Protein AF-A0A7V0S1V0-F1 (afdb_monomer_lite)

Sequence (209 aa):
MKLLEGKYYLFKVLKIVEIPEEGDFYLLKHKSGRRLLLPVSMYANYPIIPNSTIECRVDKVNCTGKVFLEPKHPHYSEGKFYDFIVKNTVKNDCDIENSITVTDVFNNEIRIEWPIAKKLPKVNTTVRLKVERVKKGIPVLVIETSKHANGIAENFLDEIFSFNVSKVLSKGKEQYFLLVENKHEQKAYLKAKHYKHYNIKLNSNILCK

Foldseek 3Di:
DDQDAQDKFKWAFADWDQDPPQGIWTWTAGPVRDTATDHCVLCVVPPDDHRDMFIWGQHDQDPVRHTYTDTDAPPADAFDKDKWAWADWDDDPQLPWTWTWTQDPVRDTDIDTDHSPDDIDDHRDIDIWGQNDDDSNRGDTDDDDDDDDVPPPPPCPPDKFKWFQADWDDDPPWIWTWTAGPPPRDTDIDTCVVCVVVVDDHRDIDIDD

Structure (mmCIF, N/CA/C/O backbone):
data_AF-A0A7V0S1V0-F1
#
_entry.id   AF-A0A7V0S1V0-F1
#
loop_
_atom_site.group_PDB
_atom_site.id
_atom_site.type_symbol
_atom_site.label_atom_id
_atom_site.label_alt_id
_atom_site.label_comp_id
_atom_site.label_asym_id
_atom_site.label_entity_id
_atom_site.label_seq_id
_atom_site.pdbx_PDB_ins_code
_atom_site.Cartn_x
_atom_site.Cartn_y
_atom_site.Cartn_z
_atom_site.occupancy
_atom_site.B_iso_or_equiv
_atom_site.auth_seq_id
_atom_site.auth_comp_id
_atom_site.auth_asym_id
_atom_site.auth_atom_id
_atom_site.pdbx_PDB_model_num
ATOM 1 N N . MET A 1 1 ? -6.708 -10.636 25.688 1.00 70.81 1 MET A N 1
ATOM 2 C CA . MET A 1 1 ? -6.794 -10.970 24.244 1.00 70.81 1 MET A CA 1
ATOM 3 C C . MET A 1 1 ? -5.542 -10.468 23.535 1.00 70.81 1 MET A C 1
ATOM 5 O O . MET A 1 1 ? -5.178 -9.315 23.750 1.00 70.81 1 MET A O 1
ATOM 9 N N . LYS A 1 2 ? -4.890 -11.305 22.720 1.00 86.38 2 LYS A N 1
ATOM 10 C CA . LYS A 1 2 ? -3.664 -10.960 21.983 1.00 86.38 2 LYS A CA 1
ATOM 11 C C . LYS A 1 2 ? -4.012 -10.648 20.522 1.00 86.38 2 LYS A C 1
ATOM 13 O O . LYS A 1 2 ? -4.695 -11.440 19.883 1.00 86.38 2 LYS A O 1
ATOM 18 N N . LEU A 1 3 ? -3.589 -9.484 20.032 1.00 91.31 3 LEU A N 1
ATOM 19 C CA . LEU A 1 3 ? -3.629 -9.146 18.607 1.00 91.31 3 LEU A CA 1
ATOM 20 C C . LEU A 1 3 ? -2.403 -9.790 17.951 1.00 91.31 3 LEU A C 1
ATOM 22 O O . LEU A 1 3 ? -1.296 -9.614 18.460 1.00 91.31 3 LEU A O 1
ATOM 26 N N . LEU A 1 4 ? -2.608 -10.576 16.895 1.00 93.00 4 LEU A N 1
ATOM 27 C CA . LEU A 1 4 ? -1.548 -11.330 16.220 1.00 93.00 4 LEU A CA 1
ATOM 28 C C . LEU A 1 4 ? -1.149 -10.639 14.918 1.00 93.00 4 LEU A C 1
ATOM 30 O O . LEU A 1 4 ? -2.029 -10.220 14.168 1.00 93.00 4 LEU A O 1
ATOM 34 N N . GLU A 1 5 ? 0.155 -10.556 14.650 1.00 94.31 5 GLU A N 1
ATOM 35 C CA . GLU A 1 5 ? 0.693 -10.025 13.392 1.00 94.31 5 GLU A CA 1
ATOM 36 C C . GLU A 1 5 ? 0.118 -10.757 12.172 1.00 94.31 5 GLU A C 1
ATOM 38 O O . GLU A 1 5 ? -0.188 -11.951 12.217 1.00 94.31 5 GLU A O 1
ATOM 43 N N . GLY A 1 6 ? -0.096 -10.011 11.090 1.00 92.00 6 GLY A N 1
ATOM 44 C CA . GLY A 1 6 ? -0.671 -10.503 9.840 1.00 92.00 6 GLY A CA 1
ATOM 45 C C . GLY A 1 6 ? -2.183 -10.757 9.874 1.00 92.00 6 GLY A C 1
ATOM 46 O O . GLY A 1 6 ? -2.779 -10.993 8.824 1.00 92.00 6 GLY A O 1
ATOM 47 N N . LYS A 1 7 ? -2.843 -10.699 11.040 1.00 95.38 7 LYS A N 1
ATOM 48 C CA . LYS A 1 7 ? -4.295 -10.910 11.156 1.00 95.38 7 LYS A CA 1
ATOM 49 C C . LYS A 1 7 ? -5.074 -9.599 11.068 1.00 95.38 7 LYS A C 1
ATOM 51 O O . LYS A 1 7 ? -4.621 -8.557 11.544 1.00 95.38 7 LYS A O 1
ATOM 56 N N . TYR A 1 8 ? -6.268 -9.685 10.486 1.00 96.44 8 TYR A N 1
ATOM 57 C CA . TYR A 1 8 ? -7.217 -8.581 10.376 1.00 96.44 8 TYR A CA 1
ATOM 58 C C . TYR A 1 8 ? -8.216 -8.582 11.532 1.00 96.44 8 TYR A C 1
ATOM 60 O O . TYR A 1 8 ? -8.690 -9.634 11.964 1.00 96.44 8 TYR A O 1
ATOM 68 N N . TYR A 1 9 ? -8.539 -7.386 12.021 1.00 97.56 9 TYR A N 1
ATOM 69 C CA . TYR A 1 9 ? -9.525 -7.162 13.072 1.00 97.56 9 TYR A CA 1
ATOM 70 C C . TYR A 1 9 ? -10.351 -5.910 12.770 1.00 97.56 9 TYR A C 1
ATOM 72 O O . TYR A 1 9 ? -9.876 -4.972 12.128 1.00 97.56 9 TYR A O 1
ATOM 80 N N . LEU A 1 10 ? -11.581 -5.884 13.282 1.00 97.94 10 LEU A N 1
ATOM 81 C CA . LEU A 1 10 ? -12.466 -4.726 13.193 1.00 97.94 10 LEU A CA 1
ATOM 82 C C . LEU A 1 10 ? -12.212 -3.750 14.346 1.00 97.94 10 LEU A C 1
ATOM 84 O O . LEU A 1 10 ? -12.130 -4.147 15.515 1.00 97.94 10 LEU A O 1
ATOM 88 N N . PHE A 1 11 ? -12.158 -2.463 14.014 1.00 98.25 11 PHE A N 1
ATOM 89 C CA . PHE A 1 11 ? -11.999 -1.370 14.963 1.00 98.25 11 PHE A CA 1
ATOM 90 C C . PHE A 1 11 ? -13.045 -0.289 14.722 1.00 98.25 11 PHE A C 1
ATOM 92 O O . PHE A 1 11 ? -13.233 0.159 13.594 1.00 98.25 11 PHE A O 1
ATOM 99 N N . LYS A 1 12 ? -13.686 0.180 15.796 1.00 98.50 12 LYS A N 1
ATOM 100 C CA . LYS A 1 12 ? -14.533 1.373 15.747 1.00 98.50 12 LYS A CA 1
ATOM 101 C C . LYS A 1 12 ? -13.652 2.616 15.799 1.00 98.50 12 LYS A C 1
ATOM 103 O O . LYS A 1 12 ? -12.858 2.757 16.731 1.00 98.50 12 LYS A O 1
ATOM 108 N N . VAL A 1 13 ? -13.818 3.521 14.844 1.00 98.50 13 VAL A N 1
ATOM 109 C CA . VAL A 1 13 ? -13.189 4.844 14.859 1.00 98.50 13 VAL A CA 1
ATOM 110 C C . VAL A 1 13 ? -13.976 5.712 15.834 1.00 98.50 13 VAL A C 1
ATOM 112 O O . VAL A 1 13 ? -15.162 5.951 15.634 1.00 98.50 13 VAL A O 1
ATOM 115 N N . LEU A 1 14 ? -13.360 6.146 16.931 1.00 98.25 14 LEU A N 1
ATOM 116 C CA . LEU A 1 14 ? -14.057 6.945 17.941 1.00 98.25 14 LEU A CA 1
ATOM 117 C C . LEU A 1 14 ? -14.043 8.430 17.585 1.00 98.25 14 LEU A C 1
ATOM 119 O O . LEU A 1 14 ? -15.087 9.069 17.558 1.00 98.25 14 LEU A O 1
ATOM 123 N N . LYS A 1 15 ? -12.849 8.968 17.350 1.00 98.00 15 LYS A N 1
ATOM 124 C CA . LYS A 1 15 ? -12.597 10.380 17.052 1.00 98.00 15 LYS A CA 1
ATOM 125 C C . LYS A 1 15 ? -11.188 10.550 16.491 1.00 98.00 15 LYS A C 1
ATOM 127 O O . LYS A 1 15 ? -10.400 9.604 16.535 1.00 98.00 15 LYS A O 1
ATOM 132 N N . ILE A 1 16 ? -10.884 11.752 16.021 1.00 98.00 16 ILE A N 1
ATOM 133 C CA . ILE A 1 16 ? -9.517 12.192 15.741 1.00 98.00 16 ILE A CA 1
ATOM 134 C C . ILE A 1 16 ? -8.977 12.869 17.007 1.00 98.00 16 ILE A C 1
ATOM 136 O O . ILE A 1 16 ? -9.734 13.507 17.745 1.00 98.00 16 ILE A O 1
ATOM 140 N N . VAL A 1 17 ? -7.704 12.648 17.309 1.00 97.69 17 VAL A N 1
ATOM 141 C CA . VAL A 1 17 ? -6.971 13.303 18.393 1.00 97.69 17 VAL A CA 1
ATOM 142 C C . VAL A 1 17 ? -5.673 13.863 17.834 1.00 97.69 17 VAL A C 1
ATOM 144 O O . VAL A 1 17 ? -4.985 13.170 17.089 1.00 97.69 17 VAL A O 1
ATOM 147 N N . GLU A 1 18 ? -5.348 15.089 18.210 1.00 97.50 18 GLU A N 1
ATOM 148 C CA . GLU A 1 18 ? -4.060 15.706 17.912 1.00 97.50 18 GLU A CA 1
ATOM 149 C C . GLU A 1 18 ? -3.075 15.349 19.030 1.00 97.50 18 GLU A C 1
ATOM 151 O O . GLU A 1 18 ? -3.409 15.425 20.218 1.00 97.50 18 GLU A O 1
ATOM 156 N N . ILE A 1 19 ? -1.876 14.916 18.655 1.00 94.69 19 ILE A N 1
ATOM 157 C CA . ILE A 1 19 ? -0.767 14.684 19.576 1.00 94.69 19 ILE A CA 1
ATOM 158 C C . ILE A 1 19 ? 0.297 15.740 19.270 1.00 94.69 19 ILE A C 1
ATOM 160 O O . ILE A 1 19 ? 0.744 15.809 18.120 1.00 94.69 19 ILE A O 1
ATOM 164 N N . PRO A 1 20 ? 0.723 16.546 20.264 1.00 95.06 20 PRO A N 1
ATOM 165 C CA . PRO A 1 20 ? 1.779 17.533 20.066 1.00 95.06 20 PRO A CA 1
ATOM 166 C C . PRO A 1 20 ? 3.007 16.898 19.410 1.00 95.06 20 PRO A C 1
ATOM 168 O O . PRO A 1 20 ? 3.406 15.802 19.793 1.00 95.06 20 PRO A O 1
ATOM 171 N N . GLU A 1 21 ? 3.576 17.572 18.412 1.00 92.81 21 GLU A N 1
ATOM 172 C CA . GLU A 1 21 ? 4.754 17.137 17.635 1.00 92.81 21 GLU A CA 1
ATOM 173 C C . GLU A 1 21 ? 4.571 15.886 16.746 1.00 92.81 21 GLU A C 1
ATOM 175 O O . GLU A 1 21 ? 5.342 15.701 15.806 1.00 92.81 21 GLU A O 1
ATOM 180 N N . GLU A 1 22 ? 3.545 15.055 16.965 1.00 93.00 22 GLU A N 1
ATOM 181 C CA . GLU A 1 22 ? 3.276 13.852 16.156 1.00 93.00 22 GLU A CA 1
ATOM 182 C C . GLU A 1 22 ? 2.140 14.037 15.126 1.00 93.00 22 GLU A C 1
ATOM 184 O O . GLU A 1 22 ? 2.082 13.299 14.137 1.00 93.00 22 GLU A O 1
ATOM 189 N N . GLY A 1 23 ? 1.257 15.021 15.327 1.00 95.50 23 GLY A N 1
ATOM 190 C CA . GLY A 1 23 ? 0.132 15.341 14.442 1.00 95.50 23 GLY A CA 1
ATOM 191 C C . GLY A 1 23 ? -1.157 14.581 14.775 1.00 95.50 23 GLY A C 1
ATOM 192 O O . GLY A 1 23 ? -1.375 14.156 15.911 1.00 95.50 23 GLY A O 1
ATOM 193 N N . ASP A 1 24 ? -2.031 14.419 13.779 1.00 97.56 24 ASP A N 1
ATOM 194 C CA . ASP A 1 24 ? -3.366 13.844 13.966 1.00 97.56 24 ASP A CA 1
ATOM 195 C C . ASP A 1 24 ? -3.393 12.312 13.910 1.00 97.56 24 ASP A C 1
ATOM 197 O O . ASP A 1 24 ? -2.806 11.670 13.032 1.00 97.56 24 ASP A O 1
ATOM 201 N N . PHE A 1 25 ? -4.183 11.715 14.805 1.00 98.06 25 PHE A N 1
ATOM 202 C CA . PHE A 1 25 ? -4.415 10.277 14.884 1.00 98.06 25 PHE A CA 1
ATOM 203 C C . PHE A 1 25 ? -5.900 9.942 14.996 1.00 98.06 25 PHE A C 1
ATOM 205 O O . PHE A 1 25 ? -6.643 10.532 15.777 1.00 98.06 25 PHE A O 1
ATOM 212 N N . TYR A 1 26 ? -6.326 8.885 14.312 1.00 98.19 26 TYR A N 1
ATOM 213 C CA . TYR A 1 26 ? -7.589 8.226 14.613 1.00 98.19 26 TYR A CA 1
ATOM 214 C C . TYR A 1 26 ? -7.457 7.419 15.908 1.00 98.19 26 TYR A C 1
ATOM 216 O O . TYR A 1 26 ? -6.614 6.523 16.019 1.00 98.19 26 TYR A O 1
ATOM 224 N N . LEU A 1 27 ? -8.335 7.683 16.877 1.00 98.00 27 LEU A N 1
ATOM 225 C CA . LEU A 1 27 ? -8.488 6.857 18.069 1.00 98.00 27 LEU A CA 1
ATOM 226 C C . LEU A 1 27 ? -9.413 5.677 17.761 1.00 98.00 27 LEU A C 1
ATOM 228 O O . LEU A 1 27 ? -10.629 5.829 17.634 1.00 98.00 27 LEU A O 1
ATOM 232 N N . LEU A 1 28 ? -8.833 4.487 17.685 1.00 98.25 28 LEU A N 1
ATOM 233 C CA . LEU A 1 28 ? -9.514 3.242 17.354 1.00 98.25 28 LEU A CA 1
ATOM 234 C C . LEU A 1 28 ? -9.858 2.447 18.615 1.00 98.25 28 LEU A C 1
ATOM 236 O O . LEU A 1 28 ? -9.066 2.388 19.556 1.00 98.25 28 LEU A O 1
ATOM 240 N N . LYS A 1 29 ? -11.015 1.777 18.630 1.00 97.88 29 LYS A N 1
ATOM 241 C CA . LYS A 1 29 ? -11.439 0.867 19.705 1.00 97.88 29 LYS A CA 1
ATOM 242 C C . LYS A 1 29 ? -11.752 -0.519 19.157 1.00 97.88 29 LYS A C 1
ATOM 244 O O . LYS A 1 29 ? -12.637 -0.686 18.324 1.00 97.88 29 LYS A O 1
ATOM 249 N N . HIS A 1 30 ? -11.059 -1.522 19.679 1.00 96.88 30 HIS A N 1
ATOM 250 C CA . HIS A 1 30 ? -11.354 -2.928 19.419 1.00 96.88 30 HIS A CA 1
ATOM 251 C C . HIS A 1 30 ? -12.541 -3.414 20.275 1.00 96.88 30 HIS A C 1
ATOM 253 O O . HIS A 1 30 ? -12.780 -2.876 21.361 1.00 96.88 30 HIS A O 1
ATOM 259 N N . LYS A 1 31 ? -13.234 -4.492 19.868 1.00 95.69 31 LYS A N 1
ATOM 260 C CA . LYS A 1 31 ? -14.351 -5.088 20.642 1.00 95.69 31 LYS A CA 1
ATOM 261 C C . LYS A 1 31 ? -13.985 -5.474 22.082 1.00 95.69 31 LYS A C 1
ATOM 263 O O . LYS A 1 31 ? -14.834 -5.457 22.958 1.00 95.69 31 LYS A O 1
ATOM 268 N N . SER A 1 32 ? -12.709 -5.760 22.346 1.00 94.19 32 SER A N 1
ATOM 269 C CA . SER A 1 32 ? -12.198 -6.067 23.691 1.00 94.19 32 SER A CA 1
ATOM 270 C C . SER A 1 32 ? -12.019 -4.836 24.591 1.00 94.19 32 SER A C 1
ATOM 272 O O . SER A 1 32 ? -11.460 -4.959 25.673 1.00 94.19 32 SER A O 1
ATOM 274 N N . GLY A 1 33 ? -12.358 -3.634 24.118 1.00 94.19 33 GLY A N 1
ATOM 275 C CA . GLY A 1 33 ? -12.158 -2.374 24.839 1.00 94.19 33 GLY A CA 1
ATOM 276 C C . GLY A 1 33 ? -10.782 -1.726 24.649 1.00 94.19 33 GLY A C 1
ATOM 277 O O . GLY A 1 33 ? -10.636 -0.542 24.954 1.00 94.19 33 GLY A O 1
ATOM 278 N N . ARG A 1 34 ? -9.796 -2.449 24.093 1.00 93.75 34 ARG A N 1
ATOM 279 C CA . ARG A 1 34 ? -8.444 -1.925 23.824 1.00 93.75 34 ARG A CA 1
ATOM 280 C C . ARG A 1 34 ? -8.508 -0.757 22.838 1.00 93.75 34 ARG A C 1
ATOM 282 O O . ARG A 1 34 ? -9.174 -0.863 21.806 1.00 93.75 34 ARG A O 1
ATOM 289 N N . ARG A 1 35 ? -7.791 0.324 23.154 1.00 95.81 35 ARG A N 1
ATOM 290 C CA . ARG A 1 35 ? -7.668 1.520 22.313 1.00 95.81 35 ARG A CA 1
ATOM 291 C C . ARG A 1 35 ? -6.298 1.585 21.653 1.00 95.81 35 ARG A C 1
ATOM 293 O O . ARG A 1 35 ? -5.307 1.216 22.281 1.00 95.81 35 ARG A O 1
ATOM 300 N N . LEU A 1 36 ? -6.268 2.015 20.399 1.00 96.44 36 LEU A N 1
ATOM 301 C CA . LEU A 1 36 ? -5.078 2.108 19.553 1.00 96.44 36 LEU A CA 1
ATOM 302 C C . LEU A 1 36 ? -5.130 3.407 18.748 1.00 96.44 36 LEU A C 1
ATOM 304 O O . LEU A 1 36 ? -6.208 3.962 18.545 1.00 96.44 36 LEU A O 1
ATOM 308 N N . LEU A 1 37 ? -3.971 3.868 18.295 1.00 96.00 37 LEU A N 1
ATOM 309 C CA . LEU A 1 37 ? -3.837 5.061 17.467 1.00 96.00 37 LEU A CA 1
ATOM 310 C C . LEU A 1 37 ? -3.426 4.665 16.052 1.00 96.00 37 LEU A C 1
ATOM 312 O O . LEU A 1 37 ? -2.636 3.736 15.870 1.00 96.00 37 LEU A O 1
ATOM 316 N N . LEU A 1 38 ? -3.957 5.384 15.070 1.00 97.12 38 LEU A N 1
ATOM 317 C CA . LEU A 1 38 ? -3.625 5.235 13.658 1.00 97.12 38 LEU A CA 1
ATOM 318 C C . LEU A 1 38 ? -3.337 6.629 13.074 1.00 97.12 38 LEU A C 1
ATOM 320 O O . LEU A 1 38 ? -4.228 7.472 13.142 1.00 97.12 38 LEU A O 1
ATOM 324 N N . PRO A 1 39 ? -2.136 6.898 12.536 1.00 96.44 39 PRO A N 1
ATOM 325 C CA . PRO A 1 39 ? -1.770 8.232 12.054 1.00 96.44 39 PRO A CA 1
ATOM 326 C C . PRO A 1 39 ? -2.630 8.643 10.856 1.00 96.44 39 PRO A C 1
ATOM 328 O O . PRO A 1 39 ? -2.724 7.891 9.891 1.00 96.44 39 PRO A O 1
ATOM 331 N N . VAL A 1 40 ? -3.227 9.836 10.891 1.00 96.81 40 VAL A N 1
ATOM 332 C CA . VAL A 1 40 ? -4.089 10.345 9.807 1.00 96.81 40 VAL A CA 1
ATOM 333 C C . VAL A 1 40 ? -3.280 10.608 8.539 1.00 96.81 40 VAL A C 1
ATOM 335 O O . VAL A 1 40 ? -3.722 10.267 7.446 1.00 96.81 40 VAL A O 1
ATOM 338 N N . SER A 1 41 ? -2.063 11.137 8.678 1.00 94.69 41 SER A N 1
ATOM 339 C CA . SER A 1 41 ? -1.209 11.552 7.555 1.00 94.69 41 SER A CA 1
ATOM 340 C C . SER A 1 41 ? -0.938 10.451 6.523 1.00 94.69 41 SER A C 1
ATOM 342 O O . SER A 1 41 ? -0.830 10.742 5.336 1.00 94.69 41 SER A O 1
ATOM 344 N N . MET A 1 42 ? -0.870 9.183 6.943 1.00 93.81 42 MET A N 1
ATOM 345 C CA . MET A 1 42 ? -0.626 8.043 6.044 1.00 93.81 42 MET A CA 1
ATOM 346 C C . MET A 1 42 ? -1.883 7.573 5.302 1.00 93.81 42 MET A C 1
ATOM 348 O O . MET A 1 42 ? -1.779 6.866 4.305 1.00 93.81 42 MET A O 1
ATOM 352 N N . TYR A 1 43 ? -3.068 7.940 5.791 1.00 96.25 43 TYR A N 1
ATOM 353 C CA . TYR A 1 43 ? -4.351 7.423 5.312 1.00 96.25 43 TYR A CA 1
ATOM 354 C C . TYR A 1 43 ? -5.343 8.546 5.004 1.00 96.25 43 TYR A C 1
ATOM 356 O O . TYR A 1 43 ? -6.546 8.308 4.980 1.00 96.25 43 TYR A O 1
ATOM 364 N N . ALA A 1 44 ? -4.854 9.762 4.748 1.00 92.88 44 ALA A N 1
ATOM 365 C CA . ALA A 1 44 ? -5.688 10.933 4.481 1.00 92.88 44 ALA A CA 1
ATOM 366 C C . ALA A 1 44 ? -6.628 10.731 3.276 1.00 92.88 44 ALA A C 1
ATOM 368 O O . ALA A 1 44 ? -7.737 11.253 3.260 1.00 92.88 44 ALA A O 1
ATOM 369 N N . ASN A 1 45 ? -6.205 9.921 2.299 1.00 94.75 45 ASN A N 1
ATOM 370 C CA . ASN A 1 45 ? -6.999 9.581 1.114 1.00 94.75 45 ASN A CA 1
ATOM 371 C C . ASN A 1 45 ? -7.974 8.410 1.340 1.00 94.75 45 ASN A C 1
ATOM 373 O O . ASN A 1 45 ? -8.716 8.038 0.433 1.00 94.75 45 ASN A O 1
ATOM 377 N N . TYR A 1 46 ? -7.974 7.788 2.523 1.00 96.88 46 TYR A N 1
ATOM 378 C CA . TYR A 1 46 ? -8.912 6.717 2.841 1.00 96.88 46 TYR A CA 1
ATOM 379 C C . TYR A 1 46 ? -10.220 7.313 3.382 1.00 96.88 46 TYR A C 1
ATOM 381 O O . TYR A 1 46 ? -10.193 8.299 4.118 1.00 96.88 46 TYR A O 1
ATOM 389 N N . PRO A 1 47 ? -11.377 6.676 3.125 1.00 95.88 47 PRO A N 1
ATOM 390 C CA . PRO A 1 47 ? -12.669 7.133 3.636 1.00 95.88 47 PRO A CA 1
ATOM 391 C C . PRO A 1 47 ? -12.868 6.765 5.125 1.00 95.88 47 PRO A C 1
ATOM 393 O O . PRO A 1 47 ? -13.843 6.111 5.493 1.00 95.88 47 PRO A O 1
ATOM 396 N N . ILE A 1 48 ? -11.927 7.140 5.999 1.00 97.06 48 ILE A N 1
ATOM 397 C CA . ILE A 1 48 ? -11.974 6.857 7.441 1.00 97.06 48 ILE A CA 1
ATOM 398 C C . ILE A 1 48 ? -12.656 8.021 8.160 1.00 97.06 48 ILE A C 1
ATOM 400 O O . ILE A 1 48 ? -12.081 9.096 8.322 1.00 97.06 48 ILE A O 1
ATOM 404 N N . ILE A 1 49 ? -13.875 7.781 8.644 1.00 96.25 49 ILE A N 1
ATOM 405 C CA . ILE A 1 49 ? -14.680 8.778 9.363 1.00 96.25 49 ILE A CA 1
ATOM 406 C C . ILE A 1 49 ? -14.932 8.358 10.821 1.00 96.25 49 ILE A C 1
ATOM 408 O O . ILE A 1 49 ? -15.078 7.160 11.096 1.00 96.25 49 ILE A O 1
ATOM 412 N N . PRO A 1 50 ? -15.022 9.297 11.781 1.00 97.00 50 PRO A N 1
ATOM 413 C CA . PRO A 1 50 ? -15.471 8.992 13.137 1.00 97.00 50 PRO A CA 1
ATOM 414 C C . PRO A 1 50 ? -16.820 8.263 13.156 1.00 97.00 50 PRO A C 1
ATOM 416 O O . PRO A 1 50 ? -17.663 8.455 12.286 1.00 97.00 50 PRO A O 1
ATOM 419 N N . ASN A 1 51 ? -17.020 7.415 14.162 1.00 95.81 51 ASN A N 1
ATOM 420 C CA . ASN A 1 51 ? -18.163 6.513 14.334 1.00 95.81 51 ASN A CA 1
ATOM 421 C C . ASN A 1 51 ? -18.305 5.376 13.309 1.00 95.81 51 ASN A C 1
ATOM 423 O O . ASN A 1 51 ? -19.174 4.523 13.499 1.00 95.81 51 ASN A O 1
ATOM 427 N N . SER A 1 52 ? -17.436 5.287 12.300 1.00 97.06 52 SER A N 1
ATOM 428 C CA . SER A 1 52 ? -17.380 4.125 11.407 1.00 97.06 52 SER A CA 1
ATOM 429 C C . SER A 1 52 ? -16.645 2.936 12.037 1.00 97.06 52 SER A C 1
ATOM 431 O O . SER A 1 52 ? -16.028 3.032 13.104 1.00 97.06 52 SER A O 1
ATOM 433 N N . THR A 1 53 ? -16.720 1.788 11.364 1.00 97.94 53 THR A N 1
ATOM 434 C CA . THR A 1 53 ? -15.894 0.613 11.658 1.00 97.94 53 THR A CA 1
ATOM 435 C C . THR A 1 53 ? -14.981 0.355 10.472 1.00 97.94 53 THR A C 1
ATOM 437 O O . THR A 1 53 ? -15.452 0.304 9.340 1.00 97.94 53 THR A O 1
ATOM 440 N N . ILE A 1 54 ? -13.693 0.164 10.742 1.00 98.19 54 ILE A N 1
ATOM 441 C CA . ILE A 1 54 ? -12.681 -0.153 9.735 1.00 98.19 54 ILE A CA 1
ATOM 442 C C . ILE A 1 54 ? -12.028 -1.501 10.040 1.00 98.19 54 ILE A C 1
ATOM 444 O O . ILE A 1 54 ? -11.923 -1.916 11.198 1.00 98.19 54 ILE A O 1
ATOM 448 N N . GLU A 1 55 ? -11.593 -2.190 8.991 1.00 98.00 55 GLU A N 1
ATOM 449 C CA . GLU A 1 55 ? -10.832 -3.434 9.077 1.00 98.00 55 GLU A CA 1
ATOM 450 C C . GLU A 1 55 ? -9.336 -3.115 8.952 1.00 98.00 55 GLU A C 1
ATOM 452 O O . GLU A 1 55 ? -8.903 -2.541 7.952 1.00 98.00 55 GLU A O 1
ATOM 457 N N . CYS A 1 56 ? -8.544 -3.487 9.961 1.00 97.81 56 CYS A N 1
ATOM 458 C CA . CYS A 1 56 ? -7.099 -3.251 9.978 1.00 97.81 56 CYS A CA 1
ATOM 459 C C . CYS A 1 56 ? -6.326 -4.547 10.204 1.00 97.81 56 CYS A C 1
ATOM 461 O O . CYS A 1 56 ? -6.682 -5.345 11.077 1.00 97.81 56 CYS A O 1
ATOM 463 N N . ARG A 1 57 ? -5.227 -4.713 9.466 1.00 97.00 57 ARG A N 1
ATOM 464 C CA . ARG A 1 57 ? -4.202 -5.721 9.728 1.00 97.00 57 ARG A CA 1
ATOM 465 C C . ARG A 1 57 ? -3.316 -5.256 10.872 1.00 97.00 57 ARG A C 1
ATOM 467 O O . ARG A 1 57 ? -2.930 -4.090 10.929 1.00 97.00 57 ARG A O 1
ATOM 474 N N . VAL A 1 58 ? -2.939 -6.175 11.751 1.00 95.94 58 VAL A N 1
ATOM 475 C CA . VAL A 1 58 ? -1.804 -5.963 12.654 1.00 95.94 58 VAL A CA 1
ATOM 476 C C . VAL A 1 58 ? -0.527 -6.111 11.838 1.00 95.94 58 VAL A C 1
ATOM 478 O O . VAL A 1 58 ? -0.149 -7.223 11.481 1.00 95.94 58 VAL A O 1
ATOM 481 N N . ASP A 1 59 ? 0.107 -4.993 11.507 1.00 91.69 59 ASP A N 1
ATOM 482 C CA . ASP A 1 59 ? 1.312 -4.982 10.677 1.00 91.69 59 ASP A CA 1
ATOM 483 C C . ASP A 1 59 ? 2.545 -5.408 11.479 1.00 91.69 59 ASP A C 1
ATOM 485 O O . ASP A 1 59 ? 3.335 -6.231 11.028 1.00 91.69 59 ASP A O 1
ATOM 489 N N . LYS A 1 60 ? 2.678 -4.884 12.703 1.00 93.25 60 LYS A N 1
ATOM 490 C CA . LYS A 1 60 ? 3.803 -5.180 13.593 1.00 93.25 60 LYS A CA 1
ATOM 491 C C . LYS A 1 60 ? 3.409 -5.045 15.059 1.00 93.25 60 LYS A C 1
ATOM 493 O O . LYS A 1 60 ? 2.644 -4.156 15.428 1.00 93.25 60 LYS A O 1
ATOM 498 N N . VAL A 1 61 ? 3.993 -5.870 15.913 1.00 90.12 61 VAL A N 1
ATOM 499 C CA . VAL A 1 61 ? 3.988 -5.770 17.370 1.00 90.12 61 VAL A CA 1
ATOM 500 C C . VAL A 1 61 ? 5.443 -5.688 17.814 1.00 90.12 61 VAL A C 1
ATOM 502 O O . VAL A 1 61 ? 6.219 -6.620 17.635 1.00 90.12 61 VAL A O 1
ATOM 505 N N . ASN A 1 62 ? 5.860 -4.547 18.356 1.00 88.06 62 ASN A N 1
ATOM 506 C CA . ASN A 1 62 ? 7.240 -4.413 18.823 1.00 88.06 62 ASN A CA 1
ATOM 507 C C . ASN A 1 62 ? 7.452 -5.106 20.188 1.00 88.06 62 ASN A C 1
ATOM 509 O O . ASN A 1 62 ? 6.510 -5.572 20.833 1.00 88.06 62 ASN A O 1
ATOM 513 N N . CYS A 1 63 ? 8.700 -5.118 20.661 1.00 81.50 63 CYS A N 1
ATOM 514 C CA . CYS A 1 63 ? 9.082 -5.701 21.951 1.00 81.50 63 CYS A CA 1
ATOM 515 C C . CYS A 1 63 ? 8.394 -5.053 23.166 1.00 81.50 63 CYS A C 1
ATOM 517 O O . CYS A 1 63 ? 8.232 -5.713 24.186 1.00 81.50 63 CYS A O 1
ATOM 519 N N . THR A 1 64 ? 7.938 -3.798 23.060 1.00 84.50 64 THR A N 1
ATOM 520 C CA . THR A 1 64 ? 7.185 -3.108 24.124 1.00 84.50 64 THR A CA 1
ATOM 521 C C . THR A 1 64 ? 5.675 -3.363 24.054 1.00 84.50 64 THR A C 1
ATOM 523 O O . THR A 1 64 ? 4.911 -2.815 24.846 1.00 84.50 64 THR A O 1
ATOM 526 N N . GLY A 1 65 ? 5.212 -4.182 23.104 1.00 84.31 65 GLY A N 1
ATOM 527 C CA . GLY A 1 65 ? 3.796 -4.489 22.903 1.00 84.31 65 GLY A CA 1
ATOM 528 C C . GLY A 1 65 ? 2.998 -3.384 22.198 1.00 84.31 65 GLY A C 1
ATOM 529 O O . GLY A 1 65 ? 1.763 -3.475 22.135 1.00 84.31 65 GLY A O 1
ATOM 530 N N . LYS A 1 66 ? 3.672 -2.358 21.653 1.00 88.75 66 LYS A N 1
ATOM 531 C CA . LYS A 1 66 ? 3.073 -1.364 20.752 1.00 88.75 66 LYS A CA 1
ATOM 532 C C . LYS A 1 66 ? 2.688 -2.061 19.452 1.00 88.75 66 LYS A C 1
ATOM 534 O O . LYS A 1 66 ? 3.503 -2.732 18.820 1.00 88.75 66 LYS A O 1
ATOM 539 N N . VAL A 1 67 ? 1.425 -1.892 19.081 1.00 92.81 67 VAL A N 1
ATOM 540 C CA . VAL A 1 67 ? 0.809 -2.518 17.910 1.00 92.81 67 VAL A CA 1
ATOM 541 C C . VAL A 1 67 ? 0.685 -1.465 16.819 1.00 92.81 67 VAL A C 1
ATOM 543 O O . VAL A 1 67 ? 0.107 -0.405 17.049 1.00 92.81 67 VAL A O 1
ATOM 546 N N . PHE A 1 68 ? 1.214 -1.777 15.646 1.00 93.81 68 PHE A N 1
ATOM 547 C CA . PHE A 1 68 ? 1.104 -0.985 14.432 1.00 93.81 68 PHE A CA 1
ATOM 548 C C . PHE A 1 68 ? 0.034 -1.605 13.541 1.00 93.81 68 PHE A C 1
ATOM 550 O O . PHE A 1 68 ? -0.033 -2.828 13.392 1.00 93.81 68 PHE A O 1
ATOM 557 N N . LEU A 1 69 ? -0.824 -0.754 12.988 1.00 96.75 69 LEU A N 1
ATOM 558 C CA . LEU A 1 69 ? -1.979 -1.162 12.201 1.00 96.75 69 LEU A CA 1
ATOM 559 C C . LEU A 1 69 ? -1.859 -0.627 10.774 1.00 96.75 69 LEU A C 1
ATOM 561 O O . LEU A 1 69 ? -1.466 0.521 10.576 1.00 96.75 69 LEU A O 1
ATOM 565 N N . GLU A 1 70 ? -2.268 -1.453 9.818 1.00 96.50 70 GLU A N 1
ATOM 566 C CA . GLU A 1 70 ? -2.440 -1.096 8.409 1.00 96.50 70 GLU A CA 1
ATOM 567 C C . GLU A 1 70 ? -3.924 -1.306 8.055 1.00 96.50 70 GLU A C 1
ATOM 569 O O . GLU A 1 70 ? -4.399 -2.448 8.069 1.00 96.50 70 GLU A O 1
ATOM 574 N N . PRO A 1 71 ? -4.705 -0.245 7.797 1.00 97.56 71 PRO A N 1
ATOM 575 C CA . PRO A 1 71 ? -6.081 -0.373 7.343 1.00 97.56 71 PRO A CA 1
ATOM 576 C C . PRO A 1 71 ? -6.124 -1.062 5.984 1.00 97.56 71 PRO A C 1
ATOM 578 O O . PRO A 1 71 ? -5.251 -0.874 5.135 1.00 97.56 71 PRO A O 1
ATOM 581 N N . LYS A 1 72 ? -7.175 -1.842 5.748 1.00 97.31 72 LYS A N 1
ATOM 582 C CA . LYS A 1 72 ? -7.413 -2.431 4.435 1.00 97.31 72 LYS A CA 1
ATOM 583 C C . LYS A 1 72 ? -7.509 -1.333 3.378 1.00 97.31 72 LYS A C 1
ATOM 585 O O . LYS A 1 72 ? -8.273 -0.383 3.539 1.00 97.31 72 LYS A O 1
ATOM 590 N N . HIS A 1 73 ? -6.739 -1.474 2.302 1.00 97.69 73 HIS A N 1
ATOM 591 C CA . HIS A 1 73 ? -6.745 -0.491 1.228 1.00 97.69 73 HIS A CA 1
ATOM 592 C C . HIS A 1 73 ? -8.109 -0.498 0.511 1.00 97.69 73 HIS A C 1
ATOM 594 O O . HIS A 1 73 ? -8.589 -1.573 0.143 1.00 97.69 73 HIS A O 1
ATOM 600 N N . PRO A 1 74 ? -8.742 0.668 0.281 1.00 97.06 74 PRO A N 1
ATOM 601 C CA . PRO A 1 74 ? -10.093 0.741 -0.286 1.00 97.06 74 PRO A CA 1
ATOM 602 C C . PRO A 1 74 ? -10.178 0.228 -1.732 1.00 97.06 74 PRO A C 1
ATOM 604 O O . PRO A 1 74 ? -11.196 -0.334 -2.123 1.00 97.06 74 PRO A O 1
ATOM 607 N N . HIS A 1 75 ? -9.103 0.377 -2.514 1.00 97.62 75 HIS A N 1
ATOM 608 C CA . HIS A 1 75 ? -9.069 -0.019 -3.932 1.00 97.62 75 HIS A CA 1
ATOM 609 C C . HIS A 1 75 ? -8.200 -1.244 -4.259 1.00 97.62 75 HIS A C 1
ATOM 611 O O . HIS A 1 75 ? -8.369 -1.849 -5.316 1.00 97.62 75 HIS A O 1
ATOM 617 N N . TYR A 1 76 ? -7.288 -1.642 -3.368 1.00 97.12 76 TYR A N 1
ATOM 618 C CA . TYR A 1 76 ? -6.275 -2.654 -3.661 1.00 97.12 76 TYR A CA 1
ATOM 619 C C . TYR A 1 76 ? -6.377 -3.808 -2.675 1.00 97.12 76 TYR A C 1
ATOM 621 O O . TYR A 1 76 ? -6.529 -3.620 -1.473 1.00 97.12 76 TYR A O 1
ATOM 629 N N . SER A 1 77 ? -6.296 -5.026 -3.195 1.00 95.75 77 SER A N 1
ATOM 630 C CA . SER A 1 77 ? -6.185 -6.242 -2.397 1.00 95.75 77 SER A CA 1
ATOM 631 C C . SER A 1 77 ? -4.829 -6.882 -2.641 1.00 95.75 77 SER A C 1
ATOM 633 O O . SER A 1 77 ? -4.409 -7.027 -3.790 1.00 95.75 77 SER A O 1
ATOM 635 N N . GLU A 1 78 ? -4.178 -7.306 -1.564 1.00 93.31 78 GLU A N 1
ATOM 636 C CA . GLU A 1 78 ? -2.923 -8.050 -1.639 1.00 93.31 78 GLU A CA 1
ATOM 637 C C . GLU A 1 78 ? -3.112 -9.338 -2.449 1.00 93.31 78 GLU A C 1
ATOM 639 O O . GLU A 1 78 ? -4.158 -9.990 -2.401 1.00 93.31 78 GLU A O 1
ATOM 644 N N . GLY A 1 79 ? -2.110 -9.678 -3.251 1.00 93.75 79 GLY A N 1
ATOM 645 C CA . GLY A 1 79 ? -2.135 -10.819 -4.155 1.00 93.75 79 GLY A CA 1
ATOM 646 C C . GLY A 1 79 ? -2.839 -10.581 -5.494 1.00 93.75 79 GLY A C 1
A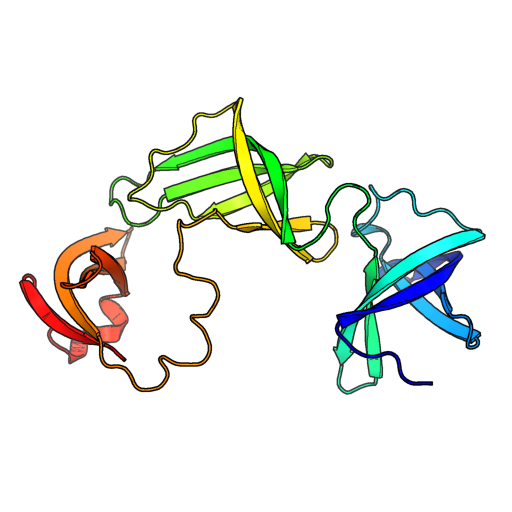TOM 647 O O . GLY A 1 79 ? -2.655 -11.395 -6.399 1.00 93.75 79 GLY A O 1
ATOM 648 N N . LYS A 1 80 ? -3.612 -9.497 -5.656 1.00 96.19 80 LYS A N 1
ATOM 649 C CA . LYS A 1 80 ? -4.360 -9.215 -6.891 1.00 96.19 80 LYS A CA 1
ATOM 650 C C . LYS A 1 80 ? -3.583 -8.333 -7.865 1.00 96.19 80 LYS A C 1
ATOM 652 O O . LYS A 1 80 ? -2.667 -7.606 -7.487 1.00 96.19 80 LYS A O 1
ATOM 657 N N . PHE A 1 81 ? -3.989 -8.403 -9.128 1.00 96.38 81 PHE A N 1
ATOM 658 C CA . PHE A 1 81 ? -3.425 -7.618 -10.219 1.00 96.38 81 PHE A CA 1
ATOM 659 C C . PHE A 1 81 ? -4.315 -6.434 -10.566 1.00 96.38 81 PHE A C 1
ATOM 661 O O . PHE A 1 81 ? -5.533 -6.590 -10.652 1.00 96.38 81 PHE A O 1
ATOM 668 N N . TYR A 1 82 ? -3.684 -5.296 -10.829 1.00 97.69 82 TYR A N 1
ATOM 669 C CA . TYR A 1 82 ? -4.335 -4.059 -11.247 1.00 97.69 82 TYR A CA 1
ATOM 670 C C . TYR A 1 82 ? -3.519 -3.392 -12.352 1.00 97.69 82 TYR A C 1
ATOM 672 O O . TYR A 1 82 ? -2.321 -3.654 -12.490 1.00 97.69 82 TYR A O 1
ATOM 680 N N . ASP A 1 83 ? -4.177 -2.531 -13.120 1.00 96.62 83 ASP A N 1
ATOM 681 C CA . ASP A 1 83 ? -3.528 -1.715 -14.137 1.00 96.62 83 ASP A CA 1
ATOM 682 C C . ASP A 1 83 ? -3.100 -0.377 -13.531 1.00 96.62 83 ASP A C 1
ATOM 684 O O . ASP A 1 83 ? -3.884 0.294 -12.858 1.00 96.62 83 ASP A O 1
ATOM 688 N N . PHE A 1 84 ? -1.850 0.007 -13.776 1.00 97.38 84 PHE A N 1
ATOM 689 C CA . PHE A 1 84 ? -1.268 1.262 -13.311 1.00 97.38 84 PHE A CA 1
ATOM 690 C C . PHE A 1 84 ? -0.774 2.087 -14.492 1.00 97.38 84 PHE A C 1
ATOM 692 O O . PHE A 1 84 ? -0.246 1.537 -15.460 1.00 97.38 84 PHE A O 1
ATOM 699 N N . ILE A 1 85 ? -0.914 3.409 -14.407 1.00 96.75 85 ILE A N 1
ATOM 700 C CA . ILE A 1 85 ? -0.464 4.326 -15.458 1.00 96.75 85 ILE A CA 1
ATOM 701 C C . ILE A 1 85 ? 1.032 4.581 -15.287 1.00 96.75 85 ILE A C 1
ATOM 703 O O . ILE A 1 85 ? 1.490 4.956 -14.209 1.00 96.75 85 ILE A O 1
ATOM 707 N N . VAL A 1 86 ? 1.799 4.393 -16.358 1.00 97.69 86 VAL A N 1
ATOM 708 C CA . VAL A 1 86 ? 3.240 4.650 -16.401 1.00 97.69 86 VAL A CA 1
ATOM 709 C C . VAL A 1 86 ? 3.481 6.149 -16.544 1.00 97.69 86 VAL A C 1
ATOM 711 O O . VAL A 1 86 ? 3.198 6.732 -17.587 1.00 97.69 86 VAL A O 1
ATOM 714 N N . LYS A 1 87 ? 4.050 6.769 -15.511 1.00 97.00 87 LYS A N 1
ATOM 715 C CA . LYS A 1 87 ? 4.389 8.198 -15.485 1.00 97.00 87 LYS A CA 1
ATOM 716 C C . LYS A 1 87 ? 5.789 8.477 -16.023 1.00 97.00 87 LYS A C 1
ATOM 718 O O . LYS A 1 87 ? 6.004 9.480 -16.693 1.00 97.00 87 LYS A O 1
ATOM 723 N N . ASN A 1 88 ? 6.745 7.597 -15.734 1.00 95.88 88 ASN A N 1
ATOM 724 C CA . ASN A 1 88 ? 8.123 7.744 -16.192 1.00 95.88 88 ASN A CA 1
ATOM 725 C C . ASN A 1 88 ? 8.757 6.384 -16.491 1.00 95.88 88 ASN A C 1
ATOM 727 O O . ASN A 1 88 ? 8.342 5.346 -15.975 1.00 95.88 88 ASN A O 1
ATOM 731 N N . THR A 1 89 ? 9.779 6.386 -17.334 1.00 94.50 89 THR A N 1
ATOM 732 C CA . THR A 1 89 ? 10.546 5.210 -17.725 1.00 94.50 89 THR A CA 1
ATOM 733 C C . THR A 1 89 ? 12.004 5.611 -17.854 1.00 94.50 89 THR A C 1
ATOM 735 O O . THR A 1 89 ? 12.340 6.517 -18.609 1.00 94.50 89 THR A O 1
ATOM 738 N N . VAL A 1 90 ? 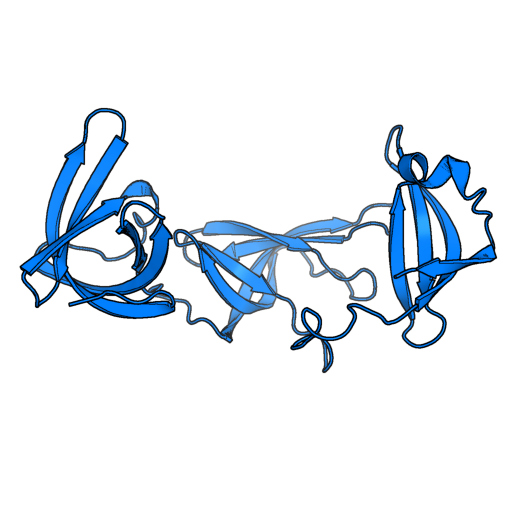12.872 4.928 -17.117 1.00 90.81 90 VAL A N 1
ATOM 739 C CA . VAL A 1 90 ? 14.313 5.177 -17.112 1.00 90.81 90 VAL A CA 1
ATOM 740 C C . VAL A 1 90 ? 15.011 3.939 -17.648 1.00 90.81 90 VAL A C 1
ATOM 742 O O . VAL A 1 90 ? 14.897 2.854 -17.070 1.00 90.81 90 VAL A O 1
ATOM 745 N N . LYS A 1 91 ? 15.741 4.123 -18.748 1.00 85.88 91 LYS A N 1
ATOM 746 C CA . LYS A 1 91 ? 16.698 3.157 -19.281 1.00 85.88 91 LYS A CA 1
ATOM 747 C C . LYS A 1 91 ? 18.093 3.688 -18.977 1.00 85.88 91 LYS A C 1
ATOM 749 O O . LYS A 1 91 ? 18.415 4.791 -19.403 1.00 85.88 91 LYS A O 1
ATOM 754 N N . ASN A 1 92 ? 18.899 2.941 -18.232 1.00 75.94 92 ASN A N 1
ATOM 755 C CA . ASN A 1 92 ? 20.293 3.321 -18.018 1.00 75.94 92 ASN A CA 1
ATOM 756 C C . ASN A 1 92 ? 21.157 2.800 -19.171 1.00 75.94 92 ASN A C 1
ATOM 758 O O . ASN A 1 92 ? 21.072 1.623 -19.516 1.00 75.94 92 ASN A O 1
ATOM 762 N N . ASP A 1 93 ? 22.040 3.648 -19.704 1.00 62.31 93 ASP A N 1
ATOM 763 C CA . ASP A 1 93 ? 22.904 3.344 -20.860 1.00 62.31 93 ASP A CA 1
ATOM 764 C C . ASP A 1 93 ? 23.860 2.160 -20.642 1.00 62.31 93 ASP A C 1
ATOM 766 O O . ASP A 1 93 ? 24.389 1.591 -21.591 1.00 62.31 93 ASP A O 1
ATOM 770 N N . CYS A 1 94 ? 24.079 1.762 -19.388 1.00 57.59 94 CYS A N 1
ATOM 771 C CA . CYS A 1 94 ? 24.930 0.627 -19.036 1.00 57.59 94 CYS A CA 1
ATOM 772 C C . CYS A 1 94 ? 24.171 -0.710 -18.921 1.00 57.59 94 CYS A C 1
ATOM 774 O O . CYS A 1 94 ? 24.765 -1.683 -18.467 1.00 57.59 94 CYS A O 1
ATOM 776 N N . ASP A 1 95 ? 22.870 -0.761 -19.242 1.00 57.47 95 ASP A N 1
ATOM 777 C CA . ASP A 1 95 ? 21.983 -1.927 -19.051 1.00 57.47 95 ASP A CA 1
ATOM 778 C C . ASP A 1 95 ? 21.923 -2.448 -17.598 1.00 57.47 95 ASP A C 1
ATOM 780 O O . ASP A 1 95 ? 21.436 -3.546 -17.353 1.00 57.47 95 ASP A O 1
ATOM 784 N N . ILE A 1 96 ? 22.391 -1.670 -16.614 1.00 61.50 96 ILE A N 1
ATOM 785 C CA . ILE A 1 96 ? 22.505 -2.118 -15.213 1.00 61.50 96 ILE A CA 1
ATOM 786 C C . ILE A 1 96 ? 21.139 -2.185 -14.531 1.00 61.50 96 ILE A C 1
ATOM 788 O O . ILE A 1 96 ? 20.898 -3.049 -13.696 1.00 61.50 96 ILE A O 1
ATOM 792 N N . GLU A 1 97 ? 20.242 -1.259 -14.861 1.00 70.38 97 GLU A N 1
ATOM 793 C CA . GLU A 1 97 ? 19.009 -1.071 -14.105 1.00 70.38 97 GLU A CA 1
ATOM 794 C C . GLU A 1 97 ? 17.998 -0.325 -14.979 1.00 70.38 97 GLU A C 1
ATOM 796 O O . GLU A 1 97 ? 18.216 0.841 -15.321 1.00 70.38 97 GLU A O 1
ATOM 801 N N . ASN A 1 98 ? 16.909 -0.992 -15.357 1.00 89.38 98 ASN A N 1
ATOM 802 C CA . ASN A 1 98 ? 15.742 -0.317 -15.913 1.00 89.38 98 ASN A CA 1
ATOM 803 C C . ASN A 1 98 ? 14.757 -0.057 -14.775 1.00 89.38 98 ASN A C 1
ATOM 805 O O . ASN A 1 98 ? 14.653 -0.846 -13.839 1.00 89.38 98 ASN A O 1
ATOM 809 N N . SER A 1 99 ? 14.003 1.033 -14.852 1.00 92.06 99 SER A N 1
ATOM 810 C CA . SER A 1 99 ? 12.925 1.280 -13.894 1.00 92.06 99 SER A CA 1
ATOM 811 C C . SER A 1 99 ? 11.765 2.004 -14.545 1.00 92.06 99 SER A C 1
ATOM 813 O O . SER A 1 99 ? 11.961 2.803 -15.463 1.00 92.06 99 SER A O 1
ATOM 815 N N . ILE A 1 100 ? 10.571 1.765 -14.022 1.00 95.50 100 ILE A N 1
ATOM 816 C CA . ILE A 1 100 ? 9.389 2.564 -14.325 1.00 95.50 100 ILE A CA 1
ATOM 817 C C . ILE A 1 100 ? 8.902 3.251 -13.056 1.00 95.50 100 ILE A C 1
ATOM 819 O O . ILE A 1 100 ? 9.063 2.724 -11.957 1.00 95.50 100 ILE A O 1
ATOM 823 N N . THR A 1 101 ? 8.280 4.411 -13.216 1.00 97.44 101 THR A N 1
ATOM 824 C CA . THR A 1 101 ? 7.460 5.021 -12.168 1.00 97.44 101 THR A CA 1
ATOM 825 C C . THR A 1 101 ? 6.018 4.952 -12.623 1.00 97.44 101 THR A C 1
ATOM 827 O O . THR A 1 101 ? 5.702 5.402 -13.727 1.00 97.44 101 THR A O 1
ATOM 830 N N . VAL A 1 102 ? 5.151 4.400 -11.782 1.00 97.94 102 VAL A N 1
ATOM 831 C CA . VAL A 1 102 ? 3.707 4.358 -12.012 1.00 97.94 102 VAL A CA 1
ATOM 832 C C . VAL A 1 102 ? 2.971 5.206 -10.984 1.00 97.94 102 VAL A C 1
ATOM 834 O O . VAL A 1 102 ? 3.522 5.504 -9.925 1.00 97.94 102 VAL A O 1
ATOM 837 N N . THR A 1 103 ? 1.736 5.585 -11.289 1.00 97.25 103 THR A N 1
ATOM 838 C CA . THR A 1 103 ? 0.836 6.259 -10.345 1.00 97.25 103 THR A CA 1
ATOM 839 C C . THR A 1 103 ? -0.337 5.371 -9.964 1.00 97.25 103 THR A C 1
ATOM 841 O O . THR A 1 103 ? -0.920 4.706 -10.826 1.00 97.25 103 THR A O 1
ATOM 844 N N . ASP A 1 104 ? -0.675 5.365 -8.677 1.00 96.00 104 ASP A N 1
ATOM 845 C CA . ASP A 1 104 ? -1.847 4.669 -8.142 1.00 96.00 104 ASP A CA 1
ATOM 846 C C . ASP A 1 104 ? -3.119 5.546 -8.173 1.00 96.00 104 ASP A C 1
ATOM 848 O O . ASP A 1 104 ? -3.097 6.690 -8.632 1.00 96.00 104 ASP A O 1
ATOM 852 N N . VAL A 1 105 ? -4.245 5.014 -7.680 1.00 96.00 105 VAL A N 1
ATOM 853 C CA . VAL A 1 105 ? -5.542 5.728 -7.610 1.00 96.00 105 VAL A CA 1
ATOM 854 C C . VAL A 1 105 ? -5.534 6.973 -6.716 1.00 96.00 105 VAL A C 1
ATOM 856 O O . VAL A 1 105 ? -6.445 7.792 -6.804 1.00 96.00 105 VAL A O 1
ATOM 859 N N . PHE A 1 106 ? -4.526 7.121 -5.859 1.00 95.31 106 PHE A N 1
ATOM 860 C CA . PHE A 1 106 ? -4.332 8.266 -4.975 1.00 95.31 106 PHE A CA 1
ATOM 861 C C . PHE A 1 106 ? -3.202 9.183 -5.454 1.00 95.31 106 PHE A C 1
ATOM 863 O O . PHE A 1 106 ? -2.775 10.067 -4.714 1.00 95.31 106 PHE A O 1
ATOM 870 N N . ASN A 1 107 ? -2.746 9.008 -6.700 1.00 94.56 107 ASN A N 1
ATOM 871 C CA . ASN A 1 107 ? -1.638 9.736 -7.314 1.00 94.56 107 ASN A CA 1
ATOM 872 C C . ASN A 1 107 ? -0.283 9.546 -6.609 1.00 94.56 107 ASN A C 1
ATOM 874 O O . ASN A 1 107 ? 0.636 10.336 -6.835 1.00 94.56 107 AS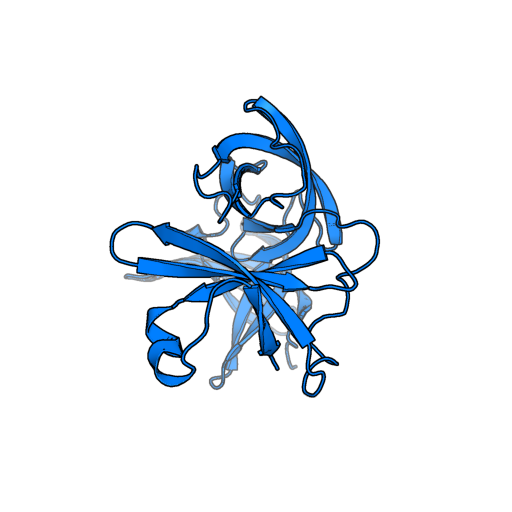N A O 1
ATOM 878 N N . ASN A 1 108 ? -0.120 8.496 -5.799 1.00 94.31 108 ASN A N 1
ATOM 879 C CA . ASN A 1 108 ? 1.182 8.134 -5.252 1.00 94.31 108 ASN A CA 1
ATOM 880 C C . ASN A 1 108 ? 2.093 7.655 -6.385 1.00 94.31 108 ASN A C 1
ATOM 882 O O . ASN A 1 108 ? 1.701 6.806 -7.187 1.00 94.31 108 ASN A O 1
ATOM 886 N N . GLU A 1 109 ? 3.325 8.160 -6.428 1.00 96.31 109 GLU A N 1
ATOM 887 C CA . GLU A 1 109 ? 4.345 7.681 -7.359 1.00 96.31 109 GLU A CA 1
ATOM 888 C C . GLU A 1 109 ? 5.088 6.472 -6.791 1.00 96.31 109 GLU A C 1
ATOM 890 O O . GLU A 1 109 ? 5.673 6.527 -5.708 1.00 96.31 109 GLU A O 1
ATOM 895 N N . ILE A 1 110 ? 5.101 5.380 -7.551 1.00 97.00 110 ILE A N 1
ATOM 896 C CA . ILE A 1 110 ? 5.701 4.112 -7.143 1.00 97.00 110 ILE A CA 1
ATOM 897 C C . ILE A 1 110 ? 6.750 3.726 -8.178 1.00 97.00 110 ILE A C 1
ATOM 899 O O . ILE A 1 110 ? 6.433 3.440 -9.335 1.00 97.00 110 ILE A O 1
ATOM 903 N N . ARG A 1 111 ? 8.018 3.729 -7.759 1.00 95.44 111 ARG A N 1
ATOM 904 C CA . ARG A 1 111 ? 9.144 3.278 -8.581 1.00 95.44 111 ARG A CA 1
ATOM 905 C C . ARG A 1 111 ? 9.270 1.762 -8.499 1.00 95.44 111 ARG A C 1
ATOM 907 O O . ARG A 1 111 ? 9.290 1.199 -7.409 1.00 95.44 111 ARG A O 1
ATOM 914 N N . ILE A 1 112 ? 9.401 1.125 -9.654 1.00 92.62 112 ILE A N 1
ATOM 915 C CA . ILE A 1 112 ? 9.517 -0.323 -9.802 1.00 92.62 112 ILE A CA 1
ATOM 916 C C . ILE A 1 112 ? 10.746 -0.612 -10.654 1.00 92.62 112 ILE A C 1
ATOM 918 O O . ILE A 1 112 ? 10.916 -0.037 -11.734 1.00 92.62 112 ILE A O 1
ATOM 922 N N . GLU A 1 113 ? 11.595 -1.512 -10.171 1.00 90.69 113 GLU A N 1
ATOM 923 C CA . GLU A 1 113 ? 12.686 -2.072 -10.961 1.00 90.69 113 GLU A CA 1
ATOM 924 C C . GLU A 1 113 ? 12.109 -2.903 -12.106 1.00 90.69 113 GLU A C 1
ATOM 926 O O . GLU A 1 113 ? 11.269 -3.783 -11.913 1.00 90.69 113 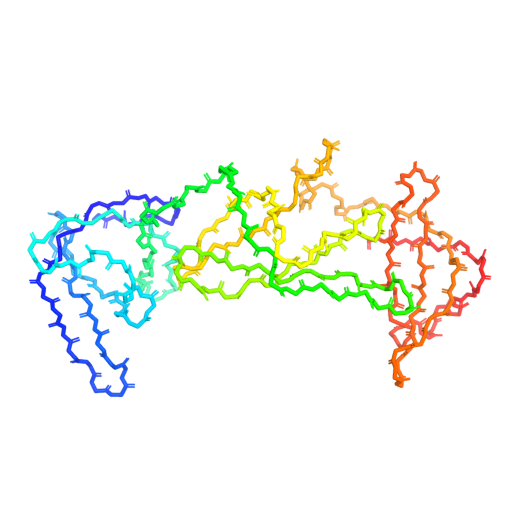GLU A O 1
ATOM 931 N N . TRP A 1 114 ? 12.541 -2.600 -13.324 1.00 89.38 114 TRP A N 1
ATOM 932 C CA . TRP A 1 114 ? 12.048 -3.243 -14.527 1.00 89.38 114 TRP A CA 1
ATOM 933 C C . TRP A 1 114 ? 13.097 -4.222 -15.071 1.00 89.38 114 TRP A C 1
ATOM 935 O O . TRP A 1 114 ? 14.264 -3.850 -15.205 1.00 89.38 114 TRP A O 1
ATOM 945 N N . PRO A 1 115 ? 12.725 -5.462 -15.435 1.00 85.88 115 PRO A N 1
ATOM 946 C CA . PRO A 1 115 ? 13.664 -6.424 -15.989 1.00 85.88 115 PRO A CA 1
ATOM 947 C C . PRO A 1 115 ? 14.301 -5.903 -17.276 1.00 85.88 115 PRO A C 1
ATOM 949 O O . PRO A 1 115 ? 13.603 -5.491 -18.202 1.00 85.88 115 PRO A O 1
ATOM 952 N N . ILE A 1 116 ? 15.627 -5.997 -17.370 1.00 82.94 116 ILE A N 1
ATOM 953 C CA . ILE A 1 116 ? 16.394 -5.576 -18.555 1.00 82.94 116 ILE A CA 1
ATOM 954 C C . ILE A 1 116 ? 15.962 -6.355 -19.805 1.00 82.94 116 ILE A C 1
ATOM 956 O O . ILE A 1 116 ? 15.900 -5.797 -20.896 1.00 82.94 116 ILE A O 1
ATOM 960 N N . ALA A 1 117 ? 15.609 -7.632 -19.634 1.00 81.19 117 ALA A N 1
ATOM 961 C CA . ALA A 1 117 ? 15.135 -8.501 -20.710 1.00 81.19 117 ALA A CA 1
ATOM 962 C C . ALA A 1 117 ? 13.728 -8.141 -21.226 1.00 81.19 117 ALA A C 1
ATOM 964 O O . ALA A 1 117 ? 13.346 -8.575 -22.311 1.00 81.19 117 ALA A O 1
ATOM 965 N N . LYS A 1 118 ? 12.937 -7.359 -20.473 1.00 82.88 118 LYS A N 1
ATOM 966 C CA . LYS A 1 118 ? 11.595 -6.940 -20.892 1.00 82.88 118 LYS A CA 1
ATOM 967 C C . LYS A 1 118 ? 11.649 -5.558 -21.533 1.00 82.88 118 LYS A C 1
ATOM 969 O O . LYS A 1 118 ? 12.256 -4.629 -21.004 1.00 82.88 118 LYS A O 1
ATOM 974 N N . LYS A 1 119 ? 10.918 -5.391 -22.639 1.00 89.00 119 LYS A N 1
ATOM 975 C CA . LYS A 1 119 ? 10.698 -4.077 -23.253 1.00 89.00 119 LYS A CA 1
ATOM 976 C C . LYS A 1 119 ? 10.117 -3.116 -22.216 1.00 89.00 119 LYS A C 1
ATOM 978 O O . LYS A 1 119 ? 9.161 -3.459 -21.522 1.00 89.00 119 LYS A O 1
ATOM 983 N N . LEU A 1 120 ? 10.704 -1.928 -22.122 1.00 91.94 120 LEU A N 1
ATOM 984 C CA . LEU A 1 120 ? 10.214 -0.879 -21.240 1.00 91.94 120 LEU A CA 1
ATOM 985 C C . LEU A 1 120 ? 8.828 -0.390 -21.708 1.00 91.94 120 LEU A C 1
ATOM 987 O O . LEU A 1 120 ? 8.658 -0.113 -22.904 1.00 91.94 120 LEU A O 1
ATOM 991 N N . PRO A 1 121 ? 7.844 -0.287 -20.798 1.00 93.69 121 PRO A N 1
ATOM 992 C CA . PRO A 1 121 ? 6.573 0.370 -21.066 1.00 93.69 121 PRO A CA 1
ATOM 993 C C . PRO A 1 121 ? 6.785 1.813 -21.527 1.00 93.69 121 PRO A C 1
ATOM 995 O O . PRO A 1 121 ? 7.776 2.448 -21.177 1.00 93.69 121 PRO A O 1
ATOM 998 N N . LYS A 1 122 ? 5.854 2.344 -22.323 1.00 94.25 122 LYS A N 1
ATOM 999 C CA . LYS A 1 122 ? 5.890 3.756 -22.722 1.00 94.25 122 LYS A CA 1
ATOM 1000 C C . LYS A 1 122 ? 5.198 4.608 -21.658 1.00 94.25 122 LYS A C 1
ATOM 1002 O O . LYS A 1 122 ? 4.248 4.159 -21.019 1.00 94.25 122 LYS A O 1
ATOM 1007 N N . VAL A 1 123 ? 5.626 5.856 -21.516 1.00 96.62 123 VAL A N 1
ATOM 1008 C CA . VAL A 1 123 ? 4.917 6.842 -20.688 1.00 96.62 123 VAL A CA 1
ATOM 1009 C C . VAL A 1 123 ? 3.471 7.003 -21.181 1.00 96.62 123 VAL A C 1
ATOM 1011 O O . VAL A 1 123 ? 3.211 6.900 -22.381 1.00 96.62 123 VAL A O 1
ATOM 1014 N N . ASN A 1 124 ? 2.541 7.219 -20.251 1.00 95.12 124 ASN A N 1
ATOM 1015 C CA . ASN A 1 124 ? 1.089 7.301 -20.451 1.00 95.12 124 ASN A CA 1
ATOM 1016 C C . ASN A 1 124 ? 0.432 6.016 -20.981 1.00 95.12 124 ASN A C 1
ATOM 1018 O O . ASN A 1 124 ? -0.690 6.055 -21.480 1.00 95.12 124 ASN A O 1
ATOM 1022 N N . THR A 1 125 ? 1.105 4.870 -20.860 1.00 95.94 125 THR A N 1
ATOM 1023 C CA . THR A 1 125 ? 0.481 3.554 -21.077 1.00 95.94 125 THR A CA 1
ATOM 1024 C C . THR A 1 125 ? 0.155 2.884 -19.751 1.00 95.94 125 THR A C 1
ATOM 1026 O O . THR A 1 125 ? 0.641 3.306 -18.701 1.00 95.94 125 THR A O 1
ATOM 1029 N N . THR A 1 126 ? -0.677 1.847 -19.786 1.00 95.44 126 THR A N 1
ATOM 1030 C CA . THR A 1 126 ? -0.975 1.033 -18.610 1.00 95.44 126 THR A CA 1
ATOM 1031 C C . THR A 1 126 ? -0.064 -0.187 -18.540 1.00 95.44 126 THR A C 1
ATOM 1033 O O . THR A 1 126 ? 0.303 -0.784 -19.554 1.00 95.44 126 THR A O 1
ATOM 1036 N N . VAL A 1 127 ? 0.303 -0.569 -17.321 1.00 95.44 127 VAL A N 1
ATOM 1037 C CA . VAL A 1 127 ? 1.023 -1.805 -17.026 1.00 95.44 127 VAL A CA 1
ATOM 1038 C C . VAL A 1 127 ? 0.285 -2.576 -15.941 1.00 95.44 127 VAL A C 1
ATOM 1040 O O . VAL A 1 127 ? -0.119 -2.008 -14.926 1.00 95.44 127 VAL A O 1
ATOM 1043 N N . ARG A 1 128 ? 0.121 -3.882 -16.155 1.00 95.75 128 ARG A N 1
ATOM 1044 C CA . ARG A 1 128 ? -0.525 -4.768 -15.192 1.00 95.75 128 ARG A CA 1
ATOM 1045 C C . ARG A 1 128 ? 0.491 -5.263 -14.170 1.00 95.75 128 ARG A C 1
ATOM 1047 O O . ARG A 1 128 ? 1.484 -5.892 -14.533 1.00 95.75 128 ARG A O 1
ATOM 1054 N N . LEU A 1 129 ? 0.243 -4.978 -12.896 1.00 96.06 129 LEU A N 1
ATOM 1055 C CA . LEU A 1 129 ? 1.151 -5.281 -11.790 1.00 96.06 129 LEU A CA 1
ATOM 1056 C C . LEU A 1 129 ? 0.396 -5.943 -10.645 1.00 96.06 129 LEU A C 1
ATOM 1058 O O . LEU A 1 129 ? -0.780 -5.658 -10.410 1.00 96.06 129 LEU A O 1
ATOM 1062 N N . LYS A 1 130 ? 1.082 -6.825 -9.918 1.00 96.50 130 LYS A N 1
ATOM 1063 C CA . LYS A 1 130 ? 0.539 -7.452 -8.715 1.00 96.50 130 LYS A CA 1
ATOM 1064 C C . LYS A 1 130 ? 0.799 -6.553 -7.518 1.00 96.50 130 LYS A C 1
ATOM 1066 O O . LYS A 1 130 ? 1.934 -6.142 -7.294 1.00 96.50 130 LYS A O 1
ATOM 1071 N N . VAL A 1 131 ? -0.229 -6.318 -6.715 1.00 96.88 131 VAL A N 1
ATOM 1072 C CA . VAL A 1 131 ? -0.079 -5.754 -5.372 1.00 96.88 131 VAL A CA 1
ATOM 1073 C C . VAL A 1 131 ? 0.441 -6.874 -4.483 1.00 96.88 131 VAL A C 1
ATOM 1075 O O . VAL A 1 131 ? -0.311 -7.768 -4.102 1.00 96.88 131 VAL A O 1
ATOM 1078 N N . GLU A 1 132 ? 1.737 -6.879 -4.192 1.00 94.56 132 GLU A N 1
ATOM 1079 C CA . GLU A 1 132 ? 2.331 -7.858 -3.280 1.00 94.56 132 GLU A CA 1
ATOM 1080 C C . GLU A 1 132 ? 1.794 -7.647 -1.865 1.00 94.56 132 GLU A C 1
ATOM 1082 O O . GLU A 1 132 ? 1.310 -8.582 -1.232 1.00 94.56 132 GLU A O 1
ATOM 1087 N N . ARG A 1 133 ? 1.831 -6.395 -1.407 1.00 93.56 133 ARG A N 1
ATOM 1088 C CA . ARG A 1 133 ? 1.323 -5.955 -0.108 1.00 93.56 133 ARG A CA 1
ATOM 1089 C C . ARG A 1 133 ? 1.026 -4.462 -0.120 1.00 93.56 133 ARG A C 1
ATOM 1091 O O . ARG A 1 133 ? 1.441 -3.759 -1.037 1.00 93.56 133 ARG A O 1
ATOM 1098 N N . VAL A 1 134 ? 0.376 -3.963 0.921 1.00 94.75 134 VAL A N 1
ATOM 1099 C CA . VAL A 1 134 ? 0.227 -2.520 1.170 1.00 94.75 134 VAL A CA 1
ATOM 1100 C C . VAL A 1 134 ? 1.063 -2.124 2.384 1.00 94.75 134 VAL A C 1
ATOM 1102 O O . VAL A 1 134 ? 1.117 -2.860 3.375 1.00 94.75 134 VAL A O 1
ATOM 1105 N N . LYS A 1 135 ? 1.765 -0.990 2.284 1.00 93.56 135 LYS A N 1
ATOM 1106 C CA . LYS A 1 135 ? 2.597 -0.437 3.355 1.00 93.56 135 LYS A CA 1
ATOM 1107 C C . LYS A 1 135 ? 2.356 1.064 3.474 1.00 93.56 135 LYS A C 1
ATOM 1109 O O . LYS A 1 135 ? 2.719 1.813 2.570 1.00 93.56 135 LYS A O 1
ATOM 1114 N N . LYS A 1 136 ? 1.829 1.502 4.618 1.00 93.56 136 LYS A N 1
ATOM 1115 C CA . LYS A 1 136 ? 1.478 2.900 4.911 1.00 93.56 136 LYS A CA 1
ATOM 1116 C C . LYS A 1 136 ? 0.570 3.507 3.838 1.00 93.56 136 LYS A C 1
ATOM 1118 O O . LYS A 1 136 ? 0.834 4.598 3.349 1.00 93.56 136 LYS A O 1
ATOM 1123 N N . GLY A 1 137 ? -0.433 2.753 3.409 1.00 94.06 137 GLY A N 1
ATOM 1124 C CA . GLY A 1 137 ? -1.369 3.165 2.370 1.00 94.06 137 GLY A CA 1
ATOM 1125 C C . GLY A 1 137 ? -0.845 3.090 0.934 1.00 94.06 137 GLY A C 1
ATOM 1126 O O . GLY A 1 137 ? -1.632 3.265 0.013 1.00 94.06 137 GLY A O 1
ATOM 1127 N N . ILE A 1 138 ? 0.438 2.780 0.718 1.00 95.75 138 ILE A N 1
ATOM 1128 C CA . ILE A 1 138 ? 1.039 2.705 -0.620 1.00 95.75 138 ILE A CA 1
ATOM 1129 C C . ILE A 1 138 ? 1.190 1.231 -1.029 1.00 95.75 138 ILE A C 1
ATOM 1131 O O . ILE A 1 138 ? 1.775 0.442 -0.270 1.00 95.75 138 ILE A O 1
ATOM 1135 N N . PRO A 1 139 ? 0.680 0.812 -2.202 1.00 96.88 139 PRO A N 1
ATOM 1136 C CA . PRO A 1 139 ? 0.859 -0.554 -2.668 1.00 96.88 139 PRO A CA 1
ATOM 1137 C C . PRO A 1 139 ? 2.318 -0.811 -3.068 1.00 96.88 139 PRO A C 1
ATOM 1139 O O . PRO A 1 139 ? 2.947 -0.038 -3.787 1.00 96.88 139 PRO A O 1
ATOM 1142 N N . VAL A 1 140 ? 2.849 -1.944 -2.618 1.00 95.75 140 VAL A N 1
ATOM 1143 C CA . VAL A 1 140 ? 4.121 -2.502 -3.080 1.00 95.75 140 VAL A CA 1
ATOM 1144 C C . VAL A 1 140 ? 3.817 -3.382 -4.284 1.00 95.75 140 VAL A C 1
ATOM 1146 O O . VAL A 1 140 ? 3.039 -4.335 -4.187 1.00 95.75 140 VAL A O 1
ATOM 1149 N N . LEU A 1 141 ? 4.397 -3.027 -5.427 1.00 95.88 141 LEU A N 1
ATOM 1150 C CA . LEU A 1 141 ? 4.053 -3.601 -6.722 1.00 95.88 141 LEU A CA 1
ATOM 1151 C C . LEU A 1 141 ? 5.159 -4.523 -7.222 1.00 95.88 141 LEU A C 1
ATOM 1153 O O . LEU A 1 141 ? 6.337 -4.177 -7.163 1.00 95.88 141 LEU A O 1
ATOM 1157 N N . VAL A 1 142 ? 4.766 -5.674 -7.761 1.00 92.69 142 VAL A N 1
ATOM 1158 C CA . VAL A 1 142 ? 5.680 -6.631 -8.390 1.00 92.69 142 VAL A CA 1
ATOM 1159 C C . VAL A 1 142 ? 5.209 -6.989 -9.794 1.00 92.69 142 VAL A C 1
ATOM 1161 O O . VAL A 1 142 ? 4.015 -6.989 -10.111 1.00 92.69 142 VAL A O 1
ATOM 1164 N N . ILE A 1 143 ? 6.178 -7.281 -10.654 1.00 90.88 143 ILE A N 1
ATOM 1165 C CA . ILE A 1 143 ? 5.952 -7.662 -12.046 1.00 90.88 143 ILE A CA 1
ATOM 1166 C C . ILE A 1 143 ? 5.644 -9.156 -12.093 1.00 90.88 143 ILE A C 1
ATOM 1168 O O . ILE A 1 143 ? 6.298 -9.950 -11.422 1.00 90.88 143 ILE A O 1
ATOM 1172 N N . GLU A 1 144 ? 4.688 -9.561 -12.930 1.00 79.12 144 GLU A N 1
ATOM 1173 C CA . GLU A 1 144 ? 4.477 -10.980 -13.202 1.00 79.12 144 GLU A CA 1
ATOM 1174 C C . GLU A 1 144 ? 5.685 -11.543 -13.964 1.00 79.12 144 GLU A C 1
ATOM 1176 O O . GLU A 1 144 ? 5.920 -11.242 -15.144 1.00 79.12 144 GLU A O 1
ATOM 1181 N N . THR A 1 145 ? 6.505 -12.332 -13.279 1.00 67.06 145 THR A N 1
ATOM 1182 C CA . THR A 1 145 ? 7.462 -13.219 -13.930 1.00 67.06 145 THR A CA 1
ATOM 1183 C C . THR A 1 145 ? 6.727 -14.519 -14.240 1.00 67.06 145 THR A C 1
ATOM 1185 O O . THR A 1 145 ? 6.103 -15.129 -13.371 1.00 67.06 145 THR A O 1
ATOM 1188 N N . SER A 1 146 ? 6.730 -14.927 -15.508 1.00 46.38 146 SER A N 1
ATOM 1189 C CA . SER A 1 146 ? 6.220 -16.231 -15.925 1.00 46.38 146 SER A CA 1
ATOM 1190 C C . SER A 1 146 ? 6.963 -17.314 -15.137 1.00 46.38 146 SER A C 1
ATOM 1192 O O . SER A 1 146 ? 8.147 -17.518 -15.370 1.00 46.38 146 SER A O 1
ATOM 1194 N N . LYS A 1 147 ? 6.270 -17.926 -14.165 1.00 42.97 147 LYS A N 1
ATOM 1195 C CA . LYS A 1 147 ? 6.668 -19.089 -13.348 1.00 42.97 147 LYS A CA 1
ATOM 1196 C C . LYS A 1 147 ? 8.183 -19.253 -13.121 1.00 42.97 147 LYS A C 1
ATOM 1198 O O . LYS A 1 147 ? 8.800 -20.108 -13.734 1.00 42.97 147 LYS A O 1
ATOM 1203 N N . HIS A 1 148 ? 8.732 -18.455 -12.205 1.00 38.50 148 HIS A N 1
ATOM 1204 C CA . HIS A 1 148 ? 9.669 -18.848 -11.135 1.00 38.50 148 HIS A CA 1
ATOM 1205 C C . HIS A 1 148 ? 10.089 -17.571 -10.391 1.00 38.50 148 HIS A C 1
ATOM 1207 O O . HIS A 1 148 ? 10.848 -16.772 -10.924 1.00 38.50 148 HIS A O 1
ATOM 1213 N N . ALA A 1 149 ? 9.526 -17.356 -9.195 1.00 36.81 149 ALA A N 1
ATOM 1214 C CA . ALA A 1 149 ? 10.026 -16.435 -8.154 1.00 36.81 149 ALA A CA 1
ATOM 1215 C C . ALA A 1 149 ? 9.142 -16.424 -6.888 1.00 36.81 149 ALA A C 1
ATOM 1217 O O . ALA A 1 149 ? 9.518 -15.822 -5.891 1.00 36.81 149 ALA A O 1
ATOM 1218 N N . ASN A 1 150 ? 7.990 -17.107 -6.863 1.00 35.56 150 ASN A N 1
ATOM 1219 C CA . ASN A 1 150 ? 7.341 -17.432 -5.589 1.00 35.56 150 ASN A CA 1
ATOM 1220 C C . ASN A 1 150 ? 8.095 -18.615 -4.965 1.00 35.56 150 ASN A C 1
ATOM 1222 O O . ASN A 1 150 ? 7.791 -19.765 -5.276 1.00 35.56 150 ASN A O 1
ATOM 1226 N N . GLY A 1 151 ? 9.116 -18.315 -4.157 1.00 35.72 151 GLY A N 1
ATOM 1227 C CA . GLY A 1 151 ? 9.870 -19.309 -3.382 1.00 35.72 151 GLY A CA 1
ATOM 1228 C C . GLY A 1 151 ? 11.375 -19.069 -3.229 1.00 35.72 151 GLY A C 1
ATOM 1229 O O . GLY A 1 151 ? 12.043 -19.905 -2.631 1.00 35.72 151 GLY A O 1
ATOM 1230 N N . ILE A 1 152 ? 11.945 -17.968 -3.728 1.00 40.44 152 ILE A N 1
ATOM 1231 C CA . ILE A 1 152 ? 13.394 -17.723 -3.610 1.00 40.44 152 ILE A CA 1
ATOM 1232 C C . ILE A 1 152 ? 13.668 -16.810 -2.412 1.00 40.44 152 ILE A C 1
ATOM 1234 O O . ILE A 1 152 ? 14.016 -15.645 -2.554 1.00 40.44 152 ILE A O 1
ATOM 1238 N N . ALA A 1 153 ? 13.448 -17.348 -1.216 1.00 37.84 153 ALA A N 1
ATOM 1239 C CA . ALA A 1 153 ? 14.055 -16.819 0.005 1.00 37.84 153 ALA A CA 1
ATOM 1240 C C . ALA A 1 153 ? 14.345 -17.898 1.062 1.00 37.84 153 ALA A C 1
ATOM 1242 O O . ALA A 1 153 ? 15.011 -17.580 2.039 1.00 37.84 153 ALA A O 1
ATOM 1243 N N . GLU A 1 154 ? 13.922 -19.159 0.882 1.00 38.38 154 GLU A N 1
ATOM 1244 C CA . GLU A 1 154 ? 14.120 -20.176 1.932 1.00 38.38 154 GLU A CA 1
ATOM 1245 C C . GLU A 1 154 ? 14.907 -21.436 1.538 1.00 38.38 154 GLU A C 1
ATOM 1247 O O . GLU A 1 154 ? 15.190 -22.214 2.434 1.00 38.38 154 GLU A O 1
ATOM 1252 N N . ASN A 1 155 ? 15.378 -21.628 0.293 1.00 41.38 155 ASN A N 1
ATOM 1253 C CA . ASN A 1 155 ? 16.128 -22.858 -0.058 1.00 41.38 155 ASN A CA 1
ATOM 1254 C C . ASN A 1 155 ? 17.451 -22.695 -0.837 1.00 41.38 155 ASN A C 1
ATOM 1256 O O . ASN A 1 155 ? 18.038 -23.701 -1.210 1.00 41.38 155 ASN A O 1
ATOM 1260 N N . PHE A 1 156 ? 17.984 -21.485 -1.034 1.00 46.72 156 PHE A N 1
ATOM 1261 C CA . PHE A 1 156 ? 19.313 -21.314 -1.664 1.00 46.72 156 PHE A CA 1
ATOM 1262 C C . PHE A 1 156 ? 20.431 -21.026 -0.656 1.00 46.72 156 PHE A C 1
ATOM 1264 O O . PHE A 1 156 ? 21.499 -20.566 -1.036 1.00 46.72 156 PHE A O 1
ATOM 1271 N N . LEU A 1 157 ? 20.214 -21.301 0.635 1.00 46.09 157 LEU A N 1
ATOM 1272 C CA . LEU A 1 157 ? 21.210 -21.026 1.678 1.00 46.09 157 LEU A CA 1
ATOM 1273 C C . LEU A 1 157 ? 22.524 -21.813 1.506 1.00 46.09 157 LEU A C 1
ATOM 1275 O O . LEU A 1 157 ? 23.503 -21.458 2.158 1.00 46.09 157 LEU A O 1
ATOM 1279 N N . ASP A 1 158 ? 22.582 -22.802 0.606 1.00 52.56 158 ASP A N 1
ATOM 1280 C CA . ASP A 1 158 ? 23.777 -23.613 0.333 1.00 52.56 158 ASP A CA 1
ATOM 1281 C C . ASP A 1 158 ? 24.063 -23.894 -1.152 1.00 52.56 158 ASP A C 1
ATOM 1283 O O . ASP A 1 158 ? 25.013 -24.615 -1.462 1.00 52.56 158 ASP A O 1
ATOM 1287 N N . GLU A 1 159 ? 23.306 -23.320 -2.089 1.00 63.69 159 GLU A N 1
ATOM 1288 C CA . GLU A 1 159 ? 23.555 -23.572 -3.511 1.00 63.69 159 GLU A CA 1
ATOM 1289 C C . GLU A 1 159 ? 24.617 -22.623 -4.068 1.00 63.69 159 GLU A C 1
ATOM 1291 O O . GLU A 1 159 ? 24.489 -21.402 -4.029 1.00 63.69 159 GLU A O 1
ATOM 1296 N N . ILE A 1 160 ? 25.689 -23.208 -4.603 1.00 72.88 160 ILE A N 1
ATOM 1297 C CA . ILE A 1 160 ? 26.748 -22.471 -5.285 1.00 72.88 160 ILE A CA 1
ATOM 1298 C C . ILE A 1 160 ? 26.349 -22.289 -6.750 1.00 72.88 160 ILE A C 1
ATOM 1300 O O . ILE A 1 160 ? 26.307 -23.243 -7.529 1.00 72.88 160 ILE A O 1
ATOM 1304 N N . PHE A 1 161 ? 26.126 -21.044 -7.143 1.00 78.81 161 PHE A N 1
ATOM 1305 C CA . PHE A 1 161 ? 25.878 -20.643 -8.518 1.00 78.81 161 PHE A CA 1
ATOM 1306 C C . PHE A 1 161 ? 27.186 -20.388 -9.264 1.00 78.81 161 PHE A C 1
ATOM 1308 O O . PHE A 1 161 ? 28.104 -19.760 -8.740 1.00 78.81 161 PHE A O 1
ATOM 1315 N N . SER A 1 162 ? 27.258 -20.830 -10.519 1.00 82.25 162 SER A N 1
ATOM 1316 C CA . SER A 1 162 ? 28.391 -20.567 -11.410 1.00 82.25 162 SER A CA 1
ATOM 1317 C C . SER A 1 162 ? 28.027 -19.480 -12.417 1.00 82.25 162 SER A C 1
ATOM 1319 O O . SER A 1 162 ? 27.124 -19.650 -13.241 1.00 82.25 162 SER A O 1
ATOM 1321 N N . PHE A 1 163 ? 28.757 -18.370 -12.364 1.00 88.12 163 PHE A N 1
ATOM 1322 C CA . PHE A 1 163 ? 28.561 -17.213 -13.227 1.00 88.12 163 PHE A CA 1
ATOM 1323 C C . PHE A 1 163 ? 29.776 -16.963 -14.114 1.00 88.12 163 PHE A C 1
ATOM 1325 O O . PHE A 1 163 ? 30.916 -17.047 -13.662 1.00 88.12 163 PHE A O 1
ATOM 1332 N N . ASN A 1 164 ? 29.540 -16.564 -15.362 1.00 88.81 164 ASN A N 1
ATOM 1333 C CA . ASN A 1 164 ? 30.564 -15.957 -16.199 1.00 88.81 164 ASN A CA 1
ATOM 1334 C C . ASN A 1 164 ? 30.582 -14.436 -16.004 1.00 88.81 164 ASN A C 1
ATOM 1336 O O . ASN A 1 164 ? 29.540 -13.777 -16.046 1.00 88.81 164 ASN A O 1
ATOM 1340 N N . VAL A 1 165 ? 31.772 -13.868 -15.827 1.00 88.19 165 VAL A N 1
ATOM 1341 C CA . VAL A 1 165 ? 31.969 -12.417 -15.798 1.00 88.19 165 VAL A CA 1
ATOM 1342 C C . VAL A 1 165 ? 31.922 -11.884 -17.226 1.00 88.19 165 VAL A C 1
ATOM 1344 O O . VAL A 1 165 ? 32.931 -11.847 -17.926 1.00 88.19 165 VAL A O 1
ATOM 1347 N N . SER A 1 166 ? 30.742 -11.451 -17.653 1.00 87.56 166 SER A N 1
ATOM 1348 C CA . SER A 1 166 ? 30.481 -11.056 -19.036 1.00 87.56 166 SER A CA 1
ATOM 1349 C C . SER A 1 166 ? 31.010 -9.662 -19.376 1.00 87.56 166 SER A C 1
ATOM 1351 O O . SER A 1 166 ? 31.509 -9.453 -20.481 1.00 87.56 166 SER A O 1
ATOM 1353 N N . LYS A 1 167 ? 30.893 -8.686 -18.462 1.00 86.06 167 LYS A N 1
ATOM 1354 C CA . LYS A 1 167 ? 31.320 -7.290 -18.695 1.00 86.06 167 LYS A CA 1
ATOM 1355 C C . LYS A 1 167 ? 31.805 -6.611 -17.418 1.00 86.06 167 LYS A C 1
ATOM 1357 O O . LYS A 1 167 ? 31.403 -6.980 -16.317 1.00 86.06 167 LYS A O 1
ATOM 1362 N N . VAL A 1 168 ? 32.608 -5.560 -17.584 1.00 86.75 168 VAL A N 1
ATOM 1363 C CA . VAL A 1 168 ? 32.898 -4.572 -16.535 1.00 86.75 168 VAL A CA 1
ATOM 1364 C C . VAL A 1 168 ? 32.194 -3.272 -16.909 1.00 86.75 168 VAL A C 1
ATOM 1366 O O . VAL A 1 168 ? 32.367 -2.773 -18.018 1.00 86.75 168 VAL A O 1
ATOM 1369 N N . LEU A 1 169 ? 31.380 -2.745 -16.002 1.00 86.50 169 LEU A N 1
ATOM 1370 C CA . LEU A 1 169 ? 30.560 -1.553 -16.203 1.00 86.50 169 LEU A CA 1
ATOM 1371 C C . LEU A 1 169 ? 30.969 -0.465 -15.207 1.00 86.50 169 LEU A C 1
ATOM 1373 O O . LEU A 1 169 ? 31.336 -0.770 -14.072 1.00 86.50 169 LEU A O 1
ATOM 1377 N N . SER A 1 170 ? 30.868 0.801 -15.610 1.00 83.50 170 SER A N 1
ATOM 1378 C CA . SER A 1 170 ? 31.216 1.957 -14.773 1.00 83.50 170 SER A CA 1
ATOM 1379 C C . SER A 1 170 ? 29.988 2.840 -14.544 1.00 83.50 170 SER A C 1
ATOM 1381 O O . SER A 1 170 ? 29.359 3.281 -15.501 1.00 83.50 170 SER A O 1
ATOM 1383 N N . LYS A 1 171 ? 29.659 3.130 -13.279 1.00 75.25 171 LYS A N 1
ATOM 1384 C CA . LYS A 1 171 ? 28.605 4.073 -12.864 1.00 75.25 171 LYS A CA 1
ATOM 1385 C C . LYS A 1 171 ? 29.238 5.145 -11.975 1.00 75.25 171 LYS A C 1
ATOM 1387 O O . LYS A 1 171 ? 29.480 4.932 -10.786 1.00 75.25 171 LYS A O 1
ATOM 1392 N N . GLY A 1 172 ? 29.558 6.298 -12.562 1.00 83.00 172 GLY A N 1
ATOM 1393 C CA . GLY A 1 172 ? 30.320 7.353 -11.886 1.00 83.00 172 GLY A CA 1
ATOM 1394 C C . GLY A 1 172 ? 31.736 6.886 -11.526 1.00 83.00 172 GLY A C 1
ATOM 1395 O O . GLY A 1 172 ? 32.483 6.453 -12.396 1.00 83.00 172 GLY A O 1
ATOM 1396 N N . LYS A 1 173 ? 32.100 6.952 -10.237 1.00 79.81 173 LYS A N 1
ATOM 1397 C CA . LYS A 1 173 ? 33.384 6.435 -9.713 1.00 79.81 173 LYS A CA 1
ATOM 1398 C C . LYS A 1 173 ? 33.342 4.943 -9.346 1.00 79.81 173 LYS A C 1
ATOM 1400 O O . LYS A 1 173 ? 34.345 4.402 -8.886 1.00 79.81 173 LYS A O 1
ATOM 1405 N N . GLU A 1 174 ? 32.191 4.284 -9.477 1.00 85.31 174 GLU A N 1
ATOM 1406 C CA . GLU A 1 174 ? 32.023 2.879 -9.100 1.00 85.31 174 GLU A CA 1
ATOM 1407 C C . GLU A 1 174 ? 32.100 1.951 -10.318 1.00 85.31 174 GLU A C 1
ATOM 1409 O O . GLU A 1 174 ? 31.548 2.252 -11.374 1.00 85.31 174 GLU A O 1
ATOM 1414 N N . GLN A 1 175 ? 32.748 0.797 -10.146 1.00 87.62 175 GLN A N 1
ATOM 1415 C CA . GLN A 1 175 ? 32.829 -0.268 -11.147 1.00 87.62 175 GLN A CA 1
ATOM 1416 C C . GLN A 1 175 ? 32.045 -1.502 -10.697 1.00 87.62 175 GLN A C 1
ATOM 1418 O O . GLN A 1 175 ? 32.026 -1.840 -9.508 1.00 87.62 175 GLN A O 1
ATOM 1423 N N . TYR A 1 176 ? 31.430 -2.183 -11.657 1.00 89.75 176 TYR A N 1
ATOM 1424 C CA . TYR A 1 176 ? 30.582 -3.354 -11.466 1.00 89.75 176 TYR A CA 1
ATOM 1425 C C . TYR A 1 176 ? 30.996 -4.466 -12.433 1.00 89.75 176 TYR A C 1
ATOM 1427 O O . TYR A 1 176 ? 31.248 -4.198 -13.604 1.00 89.75 176 TYR A O 1
ATOM 1435 N N . PHE A 1 177 ? 31.022 -5.713 -11.970 1.00 89.44 177 PHE A N 1
ATOM 1436 C CA . PHE A 1 177 ? 31.078 -6.887 -12.838 1.00 89.44 177 PHE A CA 1
ATOM 1437 C C . PHE A 1 177 ? 29.652 -7.327 -13.167 1.00 89.44 177 PHE A C 1
ATOM 1439 O O . PHE A 1 177 ? 28.860 -7.552 -12.253 1.00 89.44 177 PHE A O 1
ATOM 1446 N N . LEU A 1 178 ? 29.326 -7.448 -14.452 1.00 87.12 178 LEU A N 1
ATOM 1447 C CA . LEU A 1 178 ? 28.112 -8.112 -14.917 1.00 87.12 178 LEU A CA 1
ATOM 1448 C C . LEU A 1 178 ? 28.375 -9.615 -14.965 1.00 87.12 178 LEU A C 1
ATOM 1450 O O . LEU A 1 178 ? 29.246 -10.075 -15.703 1.00 87.12 178 LEU A O 1
ATOM 1454 N N . LEU A 1 179 ? 27.597 -10.356 -14.194 1.00 88.75 179 LEU A N 1
ATOM 1455 C CA . LEU A 1 179 ? 27.632 -11.802 -14.080 1.00 88.75 179 LEU A CA 1
ATOM 1456 C C . LEU A 1 179 ? 26.468 -12.392 -14.871 1.00 88.75 179 LEU A C 1
ATOM 1458 O O . LEU A 1 179 ? 25.354 -11.885 -14.763 1.00 88.75 179 LEU A O 1
ATOM 1462 N N . VAL A 1 180 ? 26.715 -13.443 -15.649 1.00 83.56 180 VAL A N 1
ATOM 1463 C CA . VAL A 1 180 ? 25.685 -14.168 -16.407 1.00 83.56 180 VAL A CA 1
ATOM 1464 C C . VAL A 1 180 ? 25.746 -15.646 -16.036 1.00 83.56 180 VAL A C 1
ATOM 1466 O O . VAL A 1 180 ? 26.800 -16.271 -16.139 1.00 83.56 180 VAL A O 1
ATOM 1469 N N . GLU A 1 181 ? 24.633 -16.190 -15.555 1.00 83.19 181 GLU A N 1
ATOM 1470 C CA . GLU A 1 181 ? 24.506 -17.597 -15.190 1.00 83.19 181 GLU A CA 1
ATOM 1471 C C . GLU A 1 181 ? 24.318 -18.451 -16.446 1.00 83.19 181 GLU A C 1
ATOM 1473 O O . GLU A 1 181 ? 23.470 -18.161 -17.291 1.00 83.19 181 GLU A O 1
ATOM 1478 N N . ASN A 1 182 ? 25.065 -19.551 -16.537 1.00 64.94 182 ASN A N 1
ATOM 1479 C CA . ASN A 1 182 ? 25.064 -20.413 -17.719 1.00 64.94 182 ASN A CA 1
ATOM 1480 C C . ASN A 1 182 ? 23.741 -21.170 -17.955 1.00 64.94 182 ASN A C 1
ATOM 1482 O O . ASN A 1 182 ? 23.503 -21.610 -19.075 1.00 64.94 182 ASN A O 1
ATOM 1486 N N . LYS A 1 183 ? 22.908 -21.384 -16.924 1.00 62.47 183 LYS A N 1
ATOM 1487 C CA . LYS A 1 183 ? 21.723 -22.265 -17.012 1.00 62.47 183 LYS A CA 1
ATOM 1488 C C . LYS A 1 183 ? 20.411 -21.532 -17.283 1.00 62.47 183 LYS A C 1
ATOM 1490 O O . LYS A 1 183 ? 19.601 -22.025 -18.060 1.00 62.47 183 LYS A O 1
ATOM 1495 N N . HIS A 1 184 ? 20.194 -20.384 -16.643 1.00 58.19 184 HIS A N 1
ATOM 1496 C CA . HIS A 1 184 ? 18.905 -19.681 -16.681 1.00 58.19 184 HIS A CA 1
ATOM 1497 C C . HIS A 1 184 ? 19.007 -18.252 -17.228 1.00 58.19 184 HIS A C 1
ATOM 1499 O O . HIS A 1 184 ? 18.080 -17.465 -17.049 1.00 58.19 184 HIS A O 1
ATOM 1505 N N . GLU A 1 185 ? 20.138 -17.897 -17.853 1.00 64.19 185 GLU A N 1
ATOM 1506 C CA . GLU A 1 185 ? 20.447 -16.535 -18.321 1.00 64.19 185 GLU A CA 1
ATOM 1507 C C . GLU A 1 185 ? 20.266 -15.458 -17.232 1.00 64.19 185 GLU A C 1
ATOM 1509 O O . GLU A 1 185 ? 20.053 -14.275 -17.523 1.00 64.19 185 GLU A O 1
ATOM 1514 N N . GLN A 1 186 ? 20.359 -15.851 -15.956 1.00 72.50 186 GLN A N 1
ATOM 1515 C CA . GLN A 1 186 ? 20.257 -14.920 -14.842 1.00 72.50 186 GLN A CA 1
ATOM 1516 C C . GLN A 1 186 ? 21.427 -13.947 -14.879 1.00 72.50 186 GLN A C 1
ATOM 1518 O O . GLN A 1 186 ? 22.575 -14.332 -15.105 1.00 72.50 186 GLN A O 1
ATOM 1523 N N . LYS A 1 187 ? 21.129 -12.670 -14.646 1.00 81.06 187 LYS A N 1
ATOM 1524 C CA . LYS A 1 187 ? 22.128 -11.605 -14.612 1.00 81.06 187 LYS A CA 1
ATOM 1525 C C . LYS A 1 187 ? 22.246 -11.060 -13.202 1.00 81.06 187 LYS A C 1
ATOM 1527 O O . LYS A 1 187 ? 21.234 -10.738 -12.585 1.00 81.06 187 LYS A O 1
ATOM 1532 N N . ALA A 1 188 ? 23.473 -10.916 -12.723 1.00 81.31 188 ALA A N 1
ATOM 1533 C CA . ALA A 1 188 ? 23.771 -10.306 -11.434 1.00 81.31 188 ALA A CA 1
ATOM 1534 C C . ALA A 1 188 ? 24.869 -9.246 -11.576 1.00 81.31 188 ALA A C 1
ATOM 1536 O O . ALA A 1 188 ? 25.640 -9.252 -12.536 1.00 81.31 188 ALA A O 1
ATOM 1537 N N . TYR A 1 189 ? 24.943 -8.327 -10.613 1.00 85.38 189 TYR A N 1
ATOM 1538 C CA . TYR A 1 189 ? 25.942 -7.262 -10.592 1.00 85.38 189 TYR A CA 1
ATOM 1539 C C . TYR A 1 189 ? 26.764 -7.322 -9.315 1.00 85.38 189 TYR A C 1
ATOM 1541 O O . TYR A 1 189 ? 26.225 -7.279 -8.211 1.00 85.38 189 TYR A O 1
ATOM 1549 N N . LEU A 1 190 ? 28.084 -7.347 -9.466 1.00 86.69 190 LEU A N 1
ATOM 1550 C CA . LEU A 1 190 ? 29.019 -7.387 -8.350 1.00 86.69 190 LEU A CA 1
ATOM 1551 C C . LEU A 1 190 ? 29.793 -6.067 -8.269 1.00 86.69 190 LEU A C 1
ATOM 1553 O O . LEU A 1 190 ? 30.504 -5.708 -9.205 1.00 86.69 190 LEU A O 1
ATOM 1557 N N . LYS A 1 191 ? 29.701 -5.333 -7.154 1.00 88.50 191 LYS A N 1
ATOM 1558 C CA . LYS A 1 191 ? 30.481 -4.094 -6.958 1.00 88.50 191 LYS A CA 1
ATOM 1559 C C . LYS A 1 191 ? 31.971 -4.411 -6.869 1.00 88.50 191 LYS A C 1
ATOM 1561 O O . LYS A 1 191 ? 32.429 -4.903 -5.840 1.00 88.50 191 LYS A O 1
ATOM 1566 N N . ALA A 1 192 ? 32.752 -4.042 -7.883 1.00 86.94 192 ALA A N 1
ATOM 1567 C CA . ALA A 1 192 ? 34.161 -4.418 -7.997 1.00 86.94 192 ALA A CA 1
ATOM 1568 C C . ALA A 1 192 ? 34.996 -4.018 -6.769 1.00 86.94 192 ALA A C 1
ATOM 1570 O O . ALA A 1 192 ? 35.884 -4.754 -6.343 1.00 86.94 192 ALA A O 1
ATOM 1571 N N . LYS A 1 193 ? 34.663 -2.884 -6.133 1.00 88.19 193 LYS A N 1
ATOM 1572 C CA . LYS A 1 193 ? 35.370 -2.388 -4.944 1.00 88.19 193 LYS A CA 1
ATOM 1573 C C . LYS A 1 193 ? 35.352 -3.353 -3.748 1.00 88.19 193 LYS A C 1
ATOM 1575 O O . LYS A 1 193 ? 36.313 -3.343 -2.988 1.00 88.19 193 LYS A O 1
ATOM 1580 N N . HIS A 1 194 ? 34.312 -4.177 -3.589 1.00 87.94 194 HIS A N 1
ATOM 1581 C CA . HIS A 1 194 ? 34.202 -5.126 -2.470 1.00 87.94 194 HIS A CA 1
ATOM 1582 C C . HIS A 1 194 ? 34.983 -6.427 -2.714 1.00 87.94 194 HIS A C 1
ATOM 1584 O O . HIS A 1 194 ? 35.309 -7.129 -1.764 1.00 87.94 194 HIS A O 1
ATOM 1590 N N . TYR A 1 195 ? 35.334 -6.726 -3.968 1.00 88.56 195 TYR A N 1
ATOM 1591 C CA . TYR A 1 195 ? 35.899 -8.020 -4.368 1.00 88.56 195 TYR A CA 1
ATOM 1592 C C . TYR A 1 195 ? 37.278 -7.893 -5.021 1.00 88.56 195 TYR A C 1
ATOM 1594 O O . TYR A 1 195 ? 37.732 -8.800 -5.712 1.00 88.56 195 TYR A O 1
ATOM 1602 N N . LYS A 1 196 ? 37.983 -6.778 -4.780 1.00 82.31 196 LYS A N 1
ATOM 1603 C CA . LYS A 1 196 ? 39.334 -6.534 -5.320 1.00 82.31 196 LYS A CA 1
ATOM 1604 C C . LYS A 1 196 ? 40.324 -7.664 -4.998 1.00 82.31 196 LYS A C 1
ATOM 1606 O O . LYS A 1 196 ? 41.205 -7.942 -5.799 1.00 82.31 196 LYS A O 1
ATOM 1611 N N . HIS A 1 197 ? 40.153 -8.326 -3.854 1.00 85.56 197 HIS A N 1
ATOM 1612 C CA . HIS A 1 197 ? 41.010 -9.418 -3.391 1.00 85.56 197 HIS A CA 1
ATOM 1613 C C . HIS A 1 197 ? 40.766 -10.756 -4.111 1.00 85.56 197 HIS A C 1
ATOM 1615 O O . HIS A 1 197 ? 41.633 -11.619 -4.072 1.00 85.56 197 HIS A O 1
ATOM 1621 N N . TYR A 1 198 ? 39.637 -10.918 -4.809 1.00 81.94 198 TYR A N 1
ATOM 1622 C CA . TYR A 1 198 ? 39.329 -12.131 -5.578 1.00 81.94 198 TYR A CA 1
ATOM 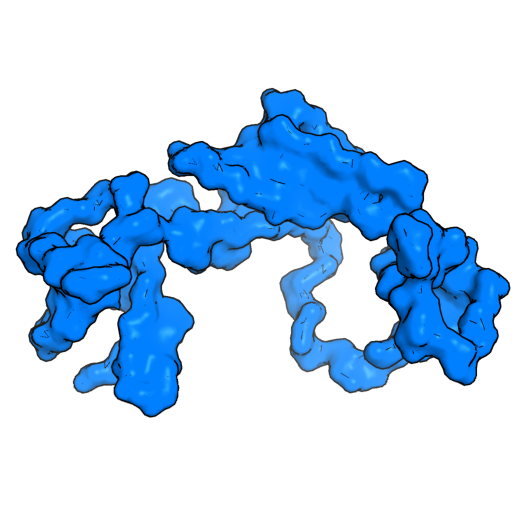1623 C C . TYR A 1 198 ? 39.941 -12.132 -6.988 1.00 81.94 198 TYR A C 1
ATOM 1625 O O . TYR A 1 198 ? 39.798 -13.116 -7.706 1.00 81.94 198 TYR A O 1
ATOM 1633 N N . ASN A 1 199 ? 40.604 -11.042 -7.406 1.00 83.75 199 ASN A N 1
ATOM 1634 C CA . ASN A 1 199 ? 41.242 -10.903 -8.724 1.00 83.75 199 ASN A CA 1
ATOM 1635 C C . ASN A 1 199 ? 40.330 -11.327 -9.898 1.00 83.75 199 ASN A C 1
ATOM 1637 O O . ASN A 1 199 ? 40.760 -12.006 -10.832 1.00 83.75 199 ASN A O 1
ATOM 1641 N N . ILE A 1 200 ? 39.049 -10.956 -9.816 1.00 86.62 200 ILE A N 1
ATOM 1642 C CA . ILE A 1 200 ? 38.019 -11.325 -10.791 1.00 86.62 200 ILE A CA 1
ATOM 1643 C C . ILE A 1 200 ? 38.351 -10.688 -12.145 1.00 86.62 200 ILE A C 1
ATOM 1645 O O . ILE A 1 200 ? 38.536 -9.472 -12.238 1.00 86.62 200 ILE A O 1
ATOM 1649 N N . LYS A 1 201 ? 38.407 -11.506 -13.203 1.00 86.31 201 LYS A N 1
ATOM 1650 C CA . LYS A 1 201 ? 38.742 -11.071 -14.568 1.00 86.31 201 LYS A CA 1
ATOM 1651 C C . LYS A 1 201 ? 37.546 -11.205 -15.501 1.00 86.31 201 LYS A C 1
ATOM 1653 O O . LYS A 1 201 ? 36.685 -12.062 -15.307 1.00 86.31 201 LYS A O 1
ATOM 1658 N N . LEU A 1 202 ? 37.522 -10.385 -16.548 1.00 84.38 202 LEU A N 1
ATOM 1659 C CA . LEU A 1 202 ? 36.585 -10.556 -17.656 1.00 84.38 202 LEU A CA 1
ATOM 1660 C C . LEU A 1 202 ? 36.693 -11.985 -18.214 1.00 84.38 202 LEU A C 1
ATOM 1662 O O . LEU A 1 202 ? 37.795 -12.525 -18.313 1.00 84.38 202 LEU A O 1
ATOM 1666 N N . ASN A 1 203 ? 35.554 -12.586 -18.549 1.00 83.50 203 ASN A N 1
ATOM 1667 C CA . ASN A 1 203 ? 35.390 -13.966 -19.013 1.00 83.50 203 ASN A CA 1
ATOM 1668 C C . ASN A 1 203 ? 35.773 -15.060 -18.005 1.00 83.50 203 ASN A C 1
ATOM 1670 O O . ASN A 1 203 ? 35.675 -16.242 -18.336 1.00 83.50 203 ASN A O 1
ATOM 1674 N N . SER A 1 204 ? 36.180 -14.709 -16.782 1.00 87.19 204 SER A N 1
ATOM 1675 C CA . SER A 1 204 ? 36.389 -15.704 -15.731 1.00 87.19 204 SER A CA 1
ATOM 1676 C C . SER A 1 204 ? 35.058 -16.297 -15.266 1.00 87.19 204 SER A C 1
ATOM 1678 O O . SER A 1 204 ? 34.011 -15.646 -15.326 1.00 87.19 204 SER A O 1
ATOM 1680 N N . ASN A 1 205 ? 35.102 -17.549 -14.817 1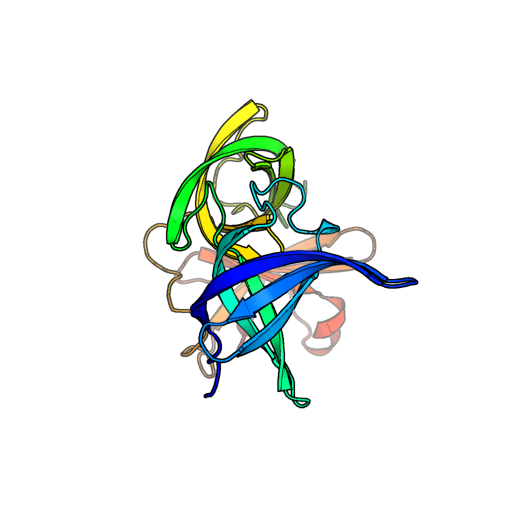.00 87.81 205 ASN A N 1
ATOM 1681 C CA . ASN A 1 205 ? 33.993 -18.156 -14.100 1.00 87.81 205 ASN A CA 1
ATOM 1682 C C . ASN A 1 205 ? 34.177 -17.904 -12.601 1.00 87.81 205 ASN A C 1
ATOM 1684 O O . ASN A 1 205 ? 35.277 -18.097 -12.081 1.00 87.81 205 ASN A O 1
ATOM 1688 N N . ILE A 1 206 ? 33.117 -17.473 -11.925 1.00 87.06 206 ILE A N 1
ATOM 1689 C CA . ILE A 1 206 ? 33.109 -17.295 -10.478 1.00 87.06 206 ILE A CA 1
ATOM 1690 C C . ILE A 1 206 ? 31.965 -18.082 -9.856 1.00 87.06 206 ILE A C 1
ATOM 1692 O O . ILE A 1 206 ? 30.883 -18.211 -10.432 1.00 87.06 206 ILE A O 1
ATOM 1696 N N . LEU A 1 207 ? 32.234 -18.601 -8.665 1.00 84.38 207 LEU A N 1
ATOM 1697 C CA . LEU A 1 207 ? 31.272 -19.317 -7.851 1.00 84.38 207 LEU A CA 1
ATOM 1698 C C . LEU A 1 207 ? 30.717 -18.353 -6.802 1.00 84.38 207 LEU A C 1
ATOM 1700 O O . LEU A 1 207 ? 31.481 -17.736 -6.058 1.00 84.38 207 LEU A O 1
ATOM 1704 N N . CYS A 1 208 ? 29.400 -18.197 -6.770 1.00 78.00 208 CYS A N 1
ATOM 1705 C CA . CYS A 1 208 ? 28.697 -17.327 -5.838 1.00 78.00 208 CYS A CA 1
ATOM 1706 C C . CYS A 1 208 ? 27.762 -18.169 -4.975 1.00 78.00 208 CYS A C 1
ATOM 1708 O O . CYS A 1 208 ? 27.069 -19.039 -5.492 1.00 78.00 208 CYS A O 1
ATOM 1710 N N . LYS A 1 209 ? 27.764 -17.899 -3.674 1.00 71.88 209 LYS A N 1
ATOM 1711 C CA . LYS A 1 209 ? 26.810 -18.432 -2.705 1.00 71.88 209 LYS A CA 1
ATOM 1712 C C . LYS A 1 209 ? 25.870 -17.305 -2.293 1.00 71.88 209 LYS A C 1
ATOM 1714 O O . LYS A 1 209 ? 26.371 -16.156 -2.217 1.00 71.88 209 LYS A O 1
#

pLDDT: mean 87.11, std 14.73, range [35.56, 98.5]

Radius of gyration: 22.57 Å; chains: 1; bounding box: 59×41×48 Å

Secondary structure (DSSP, 8-state):
-PPPTT-EEEEEEEEEEEETTTEEEEEEEETTS-EEEEEGGGSTTS---TT-EEEEEEEEE-TT-PEEEEEPPSS--TT-EEEEEEEEEEE-TTSS-EEEEEE-TT--EEEEEE-TTSPPPPTT-EEEEEEEEEETTEEEEE---SS--TTTTSS-TT--EEEEEEEEEEETTEEEEEEEETTT--EEEEEGGG-GGGT--TT-EEEE-